Protein AF-A0A2G8XRJ9-F1 (afdb_monomer_lite)

pLDDT: mean 82.47, std 13.7, range [36.97, 98.19]

InterPro domains:
  IPR009011 Mannose-6-phosphate receptor binding domain superfamily [G3DSA:2.70.130.10] (11-121)
  IPR009011 Mannose-6-phosphate receptor binding domain superfamily [G3DSA:2.70.130.10] (143-289)
  IPR012913 Protein OS9-like domain [PF07915] (16-82)
  IPR012913 Protein OS9-like domain [PF07915] (144-257)
  IPR045149 Protein OS-9-like [PTHR15414] (133-275)

Structure (mmCIF, N/CA/C/O backbone):
data_AF-A0A2G8XRJ9-F1
#
_entry.id   AF-A0A2G8XRJ9-F1
#
loop_
_atom_site.group_PDB
_atom_site.id
_atom_site.type_symbol
_atom_site.label_atom_id
_atom_site.label_alt_id
_atom_site.label_comp_id
_atom_site.label_asym_id
_atom_site.label_entity_id
_atom_site.label_seq_id
_atom_site.pdbx_PDB_ins_code
_atom_site.Cartn_x
_atom_site.Cartn_y
_atom_site.Cartn_z
_atom_site.occupancy
_atom_site.B_iso_or_equiv
_atom_site.auth_seq_id
_atom_site.auth_comp_id
_atom_site.auth_asym_id
_atom_site.auth_atom_id
_atom_site.pdbx_PDB_model_num
ATOM 1 N N . MET A 1 1 ? 1.286 -22.756 3.573 1.00 55.81 1 MET A N 1
ATOM 2 C CA . MET A 1 1 ? 0.338 -22.150 2.604 1.00 55.81 1 MET A CA 1
ATOM 3 C C . MET A 1 1 ? -0.700 -21.234 3.261 1.00 55.81 1 MET A C 1
ATOM 5 O O . MET A 1 1 ? -0.543 -20.034 3.104 1.00 55.81 1 MET A O 1
ATOM 9 N N . ARG A 1 2 ? -1.717 -21.717 4.008 1.00 64.12 2 ARG A N 1
ATOM 10 C CA . ARG A 1 2 ? -2.743 -20.828 4.628 1.00 64.12 2 ARG A CA 1
ATOM 11 C C . ARG A 1 2 ? -2.139 -19.686 5.459 1.00 64.12 2 ARG A C 1
ATOM 13 O O . ARG A 1 2 ? -2.608 -18.560 5.381 1.00 64.12 2 ARG A O 1
ATOM 20 N N . ASP A 1 3 ? -1.076 -19.971 6.199 1.00 72.00 3 ASP A N 1
ATOM 21 C CA . ASP A 1 3 ? -0.412 -19.013 7.091 1.00 72.00 3 ASP A CA 1
ATOM 22 C C . ASP A 1 3 ? 0.335 -17.931 6.303 1.00 72.00 3 ASP A C 1
ATOM 24 O O . ASP A 1 3 ? 0.151 -16.749 6.563 1.00 72.00 3 ASP A O 1
ATOM 28 N N . TYR A 1 4 ? 1.059 -18.328 5.251 1.00 73.88 4 TYR A N 1
ATOM 29 C CA . TYR A 1 4 ? 1.649 -17.405 4.275 1.00 73.88 4 TYR A CA 1
ATOM 30 C C . TYR A 1 4 ? 0.583 -16.484 3.661 1.00 73.88 4 TYR A C 1
ATOM 32 O O . TYR A 1 4 ? 0.778 -15.276 3.609 1.00 73.88 4 TYR A O 1
ATOM 40 N N . LEU A 1 5 ? -0.576 -17.030 3.262 1.00 74.25 5 LEU A N 1
ATOM 41 C CA . LEU A 1 5 ? -1.679 -16.238 2.705 1.00 74.25 5 LEU A CA 1
ATOM 42 C C . LEU A 1 5 ? -2.285 -15.261 3.726 1.00 74.25 5 LEU A C 1
ATOM 44 O O . LEU A 1 5 ? -2.616 -14.143 3.339 1.00 74.25 5 LEU A O 1
ATOM 48 N N . ARG A 1 6 ? -2.394 -15.640 5.010 1.00 80.56 6 ARG A N 1
ATOM 49 C CA . ARG A 1 6 ? -2.799 -14.729 6.099 1.00 80.56 6 ARG A CA 1
ATOM 50 C C . ARG A 1 6 ? -1.823 -13.556 6.215 1.00 80.56 6 ARG A C 1
ATOM 52 O O . ARG A 1 6 ? -2.238 -12.405 6.099 1.00 80.56 6 ARG A O 1
ATOM 59 N N . THR A 1 7 ? -0.529 -13.836 6.368 1.00 79.75 7 THR A N 1
ATOM 60 C CA . THR A 1 7 ? 0.486 -12.790 6.571 1.00 79.75 7 THR A CA 1
ATOM 61 C C . THR A 1 7 ? 0.663 -11.909 5.331 1.00 79.75 7 THR A C 1
ATOM 63 O O . THR A 1 7 ? 0.673 -10.686 5.453 1.00 79.75 7 THR A O 1
ATOM 66 N N . ALA A 1 8 ? 0.714 -12.491 4.128 1.00 79.69 8 ALA A N 1
ATOM 67 C CA . ALA A 1 8 ? 0.816 -11.750 2.868 1.00 79.69 8 ALA A CA 1
ATOM 68 C C . ALA A 1 8 ? -0.382 -10.808 2.641 1.00 79.69 8 ALA A C 1
ATOM 70 O O . ALA A 1 8 ? -0.187 -9.656 2.252 1.00 79.69 8 ALA A O 1
ATOM 71 N N . ARG A 1 9 ? -1.613 -11.248 2.955 1.00 84.00 9 ARG A N 1
ATOM 72 C CA . ARG A 1 9 ? -2.825 -10.408 2.874 1.00 84.00 9 ARG A CA 1
ATOM 73 C C . ARG A 1 9 ? -2.855 -9.261 3.884 1.00 84.00 9 ARG A C 1
ATOM 75 O O . ARG A 1 9 ? -3.571 -8.299 3.657 1.00 84.00 9 ARG A O 1
ATOM 82 N N . LEU A 1 10 ? -2.064 -9.308 4.953 1.00 85.69 10 LEU A N 1
ATOM 83 C CA . LEU A 1 10 ? -1.892 -8.173 5.867 1.00 85.69 10 LEU A CA 1
ATOM 84 C C . LEU A 1 10 ? -0.679 -7.304 5.534 1.00 85.69 10 LEU A C 1
ATOM 86 O O . LEU A 1 10 ? -0.624 -6.157 5.972 1.00 85.69 10 LEU A O 1
ATOM 90 N N . ARG A 1 11 ? 0.313 -7.818 4.799 1.00 83.69 11 ARG A N 1
ATOM 91 C CA . ARG A 1 11 ? 1.681 -7.276 4.835 1.00 83.69 11 ARG A CA 1
ATOM 92 C C . ARG A 1 11 ? 1.805 -5.814 4.390 1.00 83.69 11 ARG A C 1
ATOM 94 O O . ARG A 1 11 ? 2.637 -5.094 4.932 1.00 83.69 11 ARG A O 1
ATOM 101 N N . TRP A 1 12 ? 0.959 -5.348 3.473 1.00 78.94 12 TRP A N 1
ATOM 102 C CA . TRP A 1 12 ? 0.933 -3.937 3.071 1.00 78.94 12 TRP A CA 1
ATOM 103 C C . TRP A 1 12 ? 0.401 -2.986 4.150 1.00 78.94 12 TRP A C 1
ATOM 105 O O . TRP A 1 12 ? 0.796 -1.819 4.146 1.00 78.94 12 TRP A O 1
ATOM 115 N N . ILE A 1 13 ? -0.499 -3.449 5.026 1.00 85.62 13 ILE A N 1
ATOM 116 C CA . ILE A 1 13 ? -1.263 -2.614 5.971 1.00 85.62 13 ILE A CA 1
ATOM 117 C C . ILE A 1 13 ? -0.934 -2.863 7.442 1.00 85.62 13 ILE A C 1
ATOM 119 O O . ILE A 1 13 ? -1.232 -2.004 8.268 1.00 85.62 13 ILE A O 1
ATOM 123 N N . VAL A 1 14 ? -0.312 -3.997 7.776 1.00 86.88 14 VAL A N 1
ATOM 124 C CA . VAL A 1 14 ? 0.224 -4.260 9.116 1.00 86.88 14 VAL A CA 1
ATOM 125 C C . VAL A 1 14 ? 1.159 -3.125 9.531 1.00 86.88 14 VAL A C 1
ATOM 127 O O . VAL A 1 14 ? 1.773 -2.468 8.691 1.00 86.88 14 VAL A O 1
ATOM 130 N N . ASP A 1 15 ? 1.208 -2.850 10.829 1.00 85.31 15 ASP A N 1
ATOM 131 C CA . ASP A 1 15 ? 1.899 -1.713 11.436 1.00 85.31 15 ASP A CA 1
ATOM 132 C C . ASP A 1 15 ? 1.328 -0.318 11.121 1.00 85.31 15 ASP A C 1
ATOM 134 O O . ASP A 1 15 ? 1.623 0.596 11.899 1.00 85.31 15 ASP A O 1
ATOM 138 N N . ARG A 1 16 ? 0.509 -0.140 10.068 1.00 89.19 16 ARG A N 1
ATOM 139 C CA . ARG A 1 16 ? -0.158 1.134 9.743 1.00 89.19 16 ARG A CA 1
ATOM 140 C C . ARG A 1 16 ? -1.367 1.384 10.642 1.00 89.19 16 ARG A C 1
ATOM 142 O O . ARG A 1 16 ? -2.027 0.447 11.092 1.00 89.19 16 ARG A O 1
ATOM 149 N N . CYS A 1 17 ? -1.669 2.663 10.853 1.00 91.38 17 CYS A N 1
ATOM 150 C CA . CYS A 1 17 ? -2.817 3.124 11.625 1.00 91.38 17 CYS A CA 1
ATOM 151 C C . CYS A 1 17 ? -3.789 3.909 10.738 1.00 91.38 17 CYS A C 1
ATOM 153 O O . CYS A 1 17 ? -3.364 4.799 10.002 1.00 91.38 17 CYS A O 1
ATOM 155 N N . PHE A 1 18 ? -5.082 3.605 10.842 1.00 91.06 18 PHE A N 1
ATOM 156 C CA . PHE A 1 18 ? -6.161 4.289 10.128 1.00 91.06 18 PHE A CA 1
ATOM 157 C C . PHE A 1 18 ? -7.065 4.986 11.144 1.00 91.06 18 PHE A C 1
ATOM 159 O O . PHE A 1 18 ? -7.576 4.336 12.058 1.00 91.06 18 PHE A O 1
ATOM 166 N N . GLN A 1 19 ? -7.238 6.301 10.992 1.00 90.38 19 GLN A N 1
ATOM 167 C CA . GLN A 1 19 ? -8.100 7.129 11.838 1.00 90.38 19 GLN A CA 1
ATOM 168 C C . GLN A 1 19 ? -9.403 7.470 11.115 1.00 90.38 19 GLN A C 1
ATOM 170 O O . GLN A 1 19 ? -9.390 7.753 9.918 1.00 90.38 19 GLN A O 1
ATOM 175 N N . PHE A 1 20 ? -10.515 7.460 11.844 1.00 89.38 20 PHE A N 1
ATOM 176 C CA . PHE A 1 20 ? -11.848 7.747 11.314 1.00 89.38 20 PHE A CA 1
ATOM 177 C C . PHE A 1 20 ? -12.789 8.222 12.429 1.00 89.38 20 PHE A C 1
ATOM 179 O O . PHE A 1 20 ? -12.487 8.099 13.619 1.00 89.38 20 PHE A O 1
ATOM 186 N N . LYS A 1 21 ? -13.943 8.761 12.037 1.00 90.38 21 LYS A N 1
ATOM 187 C CA . LYS A 1 21 ? -15.033 9.152 12.935 1.00 90.38 21 LYS A CA 1
ATOM 188 C C . LYS A 1 21 ? -16.311 8.427 12.547 1.00 90.38 21 LYS A C 1
ATOM 190 O O . LYS A 1 21 ? -16.537 8.167 11.368 1.00 90.38 21 LYS A O 1
ATOM 195 N N . ASP A 1 22 ? -17.147 8.158 13.539 1.00 86.12 22 ASP A N 1
ATOM 196 C CA . ASP A 1 22 ? -18.514 7.685 13.325 1.00 86.12 22 ASP A CA 1
ATOM 197 C C . ASP A 1 22 ? -19.434 8.889 13.050 1.00 86.12 22 ASP A C 1
ATOM 199 O O . ASP A 1 22 ? -20.059 9.447 13.951 1.00 86.12 22 ASP A O 1
ATOM 203 N N . GLY A 1 23 ? -19.392 9.377 11.806 1.00 83.00 23 GLY A N 1
ATOM 204 C CA . GLY A 1 23 ? -20.044 10.616 11.371 1.00 83.00 23 GLY A CA 1
ATOM 205 C C . GLY A 1 23 ? -19.247 11.898 11.668 1.00 83.00 23 GLY A C 1
ATOM 206 O O . GLY A 1 23 ? -18.483 11.990 12.632 1.00 83.00 23 GLY A O 1
ATOM 207 N N . ASP A 1 24 ? -19.442 12.924 10.833 1.00 80.31 24 ASP A N 1
ATOM 208 C CA . ASP A 1 24 ? -18.660 14.176 10.867 1.00 80.31 24 ASP A CA 1
ATOM 209 C C . ASP A 1 24 ? -18.778 14.941 12.197 1.00 80.31 24 ASP A C 1
ATOM 211 O O . ASP A 1 24 ? -17.823 15.578 12.646 1.00 80.31 24 ASP A O 1
ATOM 215 N N . ALA A 1 25 ? -19.943 14.845 12.845 1.00 83.62 25 ALA A N 1
ATOM 216 C CA . ALA A 1 25 ? -20.256 15.498 14.116 1.00 83.62 25 ALA A CA 1
ATOM 217 C C . ALA A 1 25 ? -19.750 14.736 15.360 1.00 83.62 25 ALA A C 1
ATOM 219 O O . ALA A 1 25 ? -20.045 15.145 16.482 1.00 83.62 25 ALA A O 1
ATOM 220 N N . SER A 1 26 ? -19.022 13.624 15.199 1.00 89.06 26 SER A N 1
ATOM 221 C CA . SER A 1 26 ? -18.539 12.854 16.347 1.00 89.06 26 SER A CA 1
ATOM 222 C C . SER A 1 26 ? -17.365 13.532 17.052 1.00 89.06 26 SER A C 1
ATOM 224 O O . SER A 1 26 ? -16.317 13.809 16.460 1.00 89.06 26 SER A O 1
ATOM 226 N N . GLU A 1 27 ? -17.503 13.721 18.362 1.00 91.56 27 GLU A N 1
ATOM 227 C CA . GLU A 1 27 ? -16.414 14.143 19.248 1.00 91.56 27 GLU A CA 1
ATOM 228 C C . GLU A 1 27 ? -15.392 13.023 19.518 1.00 91.56 27 GLU A C 1
ATOM 230 O O . GLU A 1 27 ? -14.344 13.282 20.110 1.00 91.56 27 GLU A O 1
ATOM 235 N N . TRP A 1 28 ? -15.643 11.789 19.063 1.00 93.38 28 TRP A N 1
ATOM 236 C CA . TRP A 1 28 ? -14.732 10.653 19.211 1.00 93.38 28 TRP A CA 1
ATOM 237 C C . TRP A 1 28 ? -14.104 10.254 17.874 1.00 93.38 28 TRP A C 1
ATOM 239 O O . TRP A 1 28 ? -14.795 9.929 16.909 1.00 93.38 28 TRP A O 1
ATOM 249 N N . THR A 1 29 ? -12.773 10.219 17.843 1.00 95.25 29 THR A N 1
ATOM 250 C CA . THR A 1 29 ? -11.996 9.615 16.756 1.00 95.25 29 THR A CA 1
ATOM 251 C C . THR A 1 29 ? -11.600 8.200 17.162 1.00 95.25 29 THR A C 1
ATOM 253 O O . THR A 1 29 ? -11.099 7.978 18.267 1.00 95.25 29 THR A O 1
ATOM 256 N N . TYR A 1 30 ? -11.792 7.246 16.260 1.00 95.44 30 TYR A N 1
ATOM 257 C CA . TYR A 1 30 ? -11.304 5.879 16.387 1.00 95.44 30 TYR A CA 1
ATOM 258 C C . TYR A 1 30 ? -10.015 5.703 15.579 1.00 95.44 30 TYR A C 1
ATOM 260 O O . TYR A 1 30 ? -9.813 6.346 14.549 1.00 95.44 30 TYR A O 1
ATOM 268 N N . GLU A 1 31 ? -9.138 4.816 16.041 1.00 95.44 31 GLU A N 1
ATOM 269 C CA . GLU A 1 31 ? -7.882 4.463 15.385 1.00 95.44 31 GLU A CA 1
ATOM 270 C C . GLU A 1 31 ? -7.643 2.954 15.481 1.00 95.44 31 GLU A C 1
ATOM 272 O O . GLU A 1 31 ? -7.507 2.412 16.583 1.00 95.44 31 GLU A O 1
ATOM 277 N N . ILE A 1 32 ? -7.541 2.292 14.325 1.00 95.81 32 ILE A N 1
ATOM 278 C CA . ILE A 1 32 ? -7.062 0.910 14.202 1.00 95.81 32 ILE A CA 1
ATOM 279 C C . ILE A 1 32 ? -5.618 0.923 13.708 1.00 95.81 32 ILE A C 1
ATOM 281 O O . ILE A 1 32 ? -5.354 1.308 12.572 1.00 95.81 32 ILE A O 1
ATOM 285 N N . CYS A 1 33 ? -4.690 0.460 14.544 1.00 95.06 33 CYS A N 1
ATOM 286 C CA . CYS A 1 33 ? -3.331 0.117 14.135 1.00 95.06 33 CYS A CA 1
ATOM 287 C C . CYS A 1 33 ? -3.252 -1.396 13.892 1.00 95.06 33 CYS A C 1
ATOM 289 O O . CYS A 1 33 ? -3.269 -2.179 14.848 1.00 95.06 33 CYS A O 1
ATOM 291 N N . VAL A 1 34 ? -3.186 -1.807 12.622 1.00 93.88 34 VAL A N 1
ATOM 292 C CA . VAL A 1 34 ? -3.334 -3.211 12.197 1.00 93.88 34 VAL A CA 1
ATOM 293 C C . VAL A 1 34 ? -2.179 -4.065 12.723 1.00 93.88 34 VAL A C 1
ATOM 295 O O . VAL A 1 34 ? -1.007 -3.720 12.562 1.00 93.88 34 VAL A O 1
ATOM 298 N N . GLY A 1 35 ? -2.510 -5.175 13.385 1.00 93.62 35 GLY A N 1
ATOM 299 C CA . GLY A 1 35 ? -1.553 -6.026 14.098 1.00 93.62 35 GLY A CA 1
ATOM 300 C C . GLY A 1 35 ? -1.017 -5.427 15.407 1.00 93.62 35 GLY A C 1
ATOM 301 O O . GLY A 1 35 ? -0.065 -5.963 15.967 1.00 93.62 35 GLY A O 1
ATOM 302 N N . LYS A 1 36 ? -1.593 -4.321 15.909 1.00 95.56 36 LYS A N 1
ATOM 303 C CA . LYS A 1 36 ? -1.174 -3.661 17.163 1.00 95.56 36 LYS A CA 1
ATOM 304 C C . LYS A 1 36 ? -2.322 -3.477 18.146 1.00 95.56 36 LYS A C 1
ATOM 306 O O . LYS A 1 36 ? -2.407 -4.220 19.121 1.00 95.56 36 LYS A O 1
ATOM 311 N N . LYS A 1 37 ? -3.182 -2.477 17.931 1.00 97.19 37 LYS A N 1
ATOM 312 C CA . LYS A 1 37 ? -4.310 -2.169 18.824 1.00 97.19 37 LYS A CA 1
ATOM 313 C C . LYS A 1 37 ? -5.380 -1.293 18.184 1.00 97.19 37 LYS A C 1
ATOM 315 O O . LYS A 1 37 ? -5.093 -0.534 17.259 1.00 97.19 37 LYS A O 1
ATOM 320 N N . VAL A 1 38 ? -6.581 -1.365 18.752 1.00 97.69 38 VAL A N 1
ATOM 321 C CA . VAL A 1 38 ? -7.701 -0.453 18.492 1.00 97.69 38 VAL A CA 1
ATOM 322 C C . VAL A 1 38 ? -7.815 0.527 19.658 1.00 97.69 38 VAL A C 1
ATOM 324 O O . VAL A 1 38 ? -7.737 0.134 20.825 1.00 97.69 38 VAL A O 1
ATOM 327 N N . THR A 1 39 ? -8.004 1.811 19.367 1.00 97.00 39 THR A N 1
ATOM 328 C CA . THR A 1 39 ? -8.213 2.856 20.381 1.00 97.00 39 THR A CA 1
ATOM 329 C C . THR A 1 39 ? -9.237 3.887 19.924 1.00 97.00 39 THR A C 1
ATOM 331 O O . THR A 1 39 ? -9.412 4.101 18.731 1.00 97.00 39 THR A O 1
ATOM 334 N N . GLN A 1 40 ? -9.861 4.563 20.880 1.00 96.00 40 GLN A N 1
ATOM 335 C CA . GLN A 1 40 ? -10.813 5.656 20.688 1.00 96.00 40 GLN A CA 1
ATOM 336 C C . GLN A 1 40 ? -10.337 6.843 21.532 1.00 96.00 40 GLN A C 1
ATOM 338 O O . GLN A 1 40 ? -9.885 6.638 22.659 1.00 96.00 40 GLN A O 1
ATOM 343 N N . PHE A 1 41 ? -10.396 8.073 21.029 1.00 96.44 41 PHE A N 1
ATOM 344 C CA . PHE A 1 41 ? -9.977 9.266 21.773 1.00 96.44 41 PHE A CA 1
ATOM 345 C C . PHE A 1 41 ? -10.782 10.511 21.390 1.00 96.44 41 PHE A C 1
ATOM 347 O O . PHE A 1 41 ? -11.290 10.623 20.277 1.00 96.44 41 PHE A O 1
ATOM 354 N N . ALA A 1 42 ? -10.914 11.444 22.333 1.00 94.38 42 ALA A N 1
ATOM 355 C CA . ALA A 1 42 ? -11.730 12.643 22.150 1.00 94.38 42 ALA A CA 1
ATOM 356 C C . ALA A 1 42 ? -11.026 13.675 21.250 1.00 94.38 42 ALA A C 1
ATOM 358 O O . ALA A 1 42 ? -9.862 14.018 21.489 1.00 94.38 42 ALA A O 1
ATOM 359 N N . 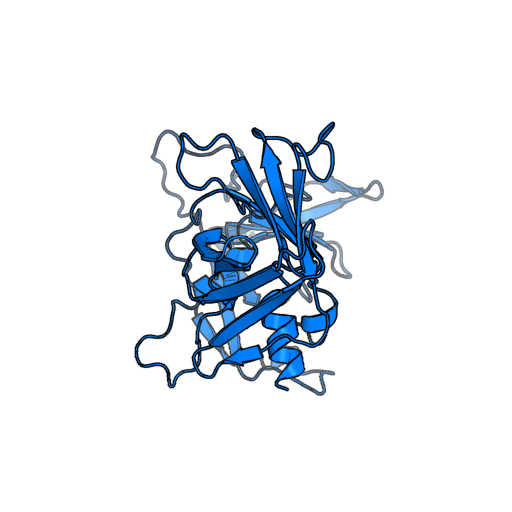GLY A 1 43 ? -11.728 14.228 20.265 1.00 91.00 43 GLY A N 1
ATOM 360 C CA . GLY A 1 43 ? -11.181 15.125 19.248 1.00 91.00 43 GLY A CA 1
ATOM 361 C C . GLY A 1 43 ? -10.195 14.433 18.297 1.00 91.00 43 GLY A C 1
ATOM 362 O O . GLY A 1 43 ? -10.125 13.210 18.217 1.00 91.00 43 GLY A O 1
ATOM 363 N N . ASN A 1 44 ? -9.411 15.224 17.563 1.00 87.25 44 ASN A N 1
ATOM 364 C CA . ASN A 1 44 ? -8.666 14.747 16.386 1.00 87.25 44 ASN A CA 1
ATOM 365 C C . ASN A 1 44 ? -7.202 14.333 16.671 1.00 87.25 44 ASN A C 1
ATOM 367 O O . ASN A 1 44 ? -6.429 14.148 15.735 1.00 87.25 44 ASN A O 1
ATOM 371 N N . GLN A 1 45 ? -6.772 14.240 17.936 1.00 87.56 45 GLN A N 1
ATOM 372 C CA . GLN A 1 45 ? -5.392 13.870 18.292 1.00 87.56 45 GLN A CA 1
ATOM 373 C C . GLN A 1 45 ? -5.314 13.015 19.559 1.00 87.56 45 GLN A C 1
ATOM 375 O O . GLN A 1 45 ? -6.003 13.271 20.542 1.00 87.56 45 GLN A O 1
ATOM 380 N N . LYS A 1 46 ? -4.391 12.048 19.550 1.00 87.50 46 LYS A N 1
ATOM 381 C CA . LYS A 1 46 ? -4.131 11.099 20.646 1.00 87.50 46 LYS A CA 1
ATOM 382 C C . LYS A 1 46 ? -3.194 11.640 21.739 1.00 87.50 46 LYS A C 1
ATOM 384 O O . LYS A 1 46 ? -3.160 11.110 22.848 1.00 87.50 46 LYS A O 1
ATOM 389 N N . ALA A 1 47 ? -2.424 12.686 21.433 1.00 89.62 47 ALA A N 1
ATOM 390 C CA . ALA A 1 47 ? -1.482 13.305 22.363 1.00 89.62 47 ALA A CA 1
ATOM 391 C C . ALA A 1 47 ? -2.205 13.980 23.546 1.00 89.62 47 ALA A C 1
ATOM 393 O O . ALA A 1 47 ? -3.278 14.560 23.387 1.00 89.62 47 ALA A O 1
ATOM 394 N N . GLY A 1 48 ? -1.618 13.891 24.745 1.00 89.12 48 GLY A N 1
ATOM 395 C CA . GLY A 1 48 ? -2.157 14.508 25.967 1.00 89.12 48 GLY A CA 1
ATOM 396 C C . GLY A 1 48 ? -3.457 13.893 26.511 1.00 89.12 48 GLY A C 1
ATOM 397 O O . GLY A 1 48 ? -4.041 14.448 27.439 1.00 89.12 48 GLY A O 1
ATOM 398 N N . LYS A 1 49 ? -3.937 12.771 25.958 1.00 92.31 49 LYS A N 1
ATOM 399 C CA . LYS A 1 49 ? -5.173 12.107 26.406 1.00 92.31 49 LYS A CA 1
ATOM 400 C C . LYS A 1 49 ? -4.921 11.156 27.576 1.00 92.31 49 LYS A C 1
ATOM 402 O O . LYS A 1 49 ? -3.848 10.572 27.703 1.00 92.31 49 LYS A O 1
ATOM 407 N N . THR A 1 50 ? -5.930 10.976 28.425 1.00 92.81 50 THR A N 1
ATOM 408 C CA . THR A 1 50 ? -5.861 10.119 29.617 1.00 92.81 50 THR A CA 1
ATOM 409 C C . THR A 1 50 ? -6.631 8.822 29.389 1.00 92.81 50 THR A C 1
ATOM 411 O O . THR A 1 50 ? -7.832 8.855 29.105 1.00 92.81 50 THR A O 1
ATOM 414 N N . ILE A 1 51 ? -5.940 7.691 29.562 1.00 91.94 51 ILE A N 1
ATOM 415 C CA . ILE A 1 51 ? -6.514 6.339 29.498 1.00 91.94 51 ILE A CA 1
ATOM 416 C C . ILE A 1 51 ? -7.685 6.230 30.489 1.00 91.94 51 ILE A C 1
ATOM 418 O O . ILE A 1 51 ? -7.567 6.634 31.645 1.00 91.94 51 ILE A O 1
ATOM 422 N N . GLY A 1 52 ? -8.822 5.708 30.029 1.00 89.94 52 GLY A N 1
ATOM 423 C CA . GLY A 1 52 ? -10.040 5.554 30.829 1.00 89.94 52 GLY A CA 1
ATOM 424 C C . GLY A 1 52 ? -10.845 6.844 31.044 1.00 89.94 52 GLY A C 1
ATOM 425 O O . GLY A 1 52 ? -11.783 6.827 31.836 1.00 89.94 52 GLY A O 1
ATOM 426 N N . LYS A 1 53 ? -10.493 7.959 30.382 1.00 91.81 53 LYS A N 1
ATOM 427 C CA . LYS A 1 53 ? -11.246 9.231 30.452 1.00 91.81 53 LYS A CA 1
ATOM 428 C C . LYS A 1 53 ? -11.448 9.891 29.090 1.00 91.81 53 LYS A C 1
ATOM 430 O O . LYS A 1 53 ? -12.573 10.155 28.692 1.00 91.81 53 LYS A O 1
ATOM 435 N N . THR A 1 54 ? -10.352 10.190 28.393 1.00 95.12 54 THR A N 1
ATOM 436 C CA . THR A 1 54 ? -10.349 10.866 27.077 1.00 95.12 54 THR A CA 1
ATOM 437 C C . THR A 1 54 ? -9.641 10.050 25.995 1.00 95.12 54 THR A C 1
ATOM 439 O O . THR A 1 54 ? -9.555 10.486 24.846 1.00 95.12 54 THR A O 1
ATOM 442 N N . LEU A 1 55 ? -9.166 8.858 26.364 1.00 96.62 55 LEU A N 1
ATOM 443 C CA . LEU A 1 55 ? -8.720 7.783 25.490 1.00 96.62 55 LEU A CA 1
ATOM 444 C C . LEU A 1 55 ? -9.180 6.447 26.084 1.00 96.62 55 LEU A C 1
ATOM 446 O O . LEU A 1 55 ? -8.975 6.193 27.272 1.00 96.62 55 LEU A O 1
ATOM 450 N N . PHE A 1 56 ? -9.755 5.585 25.255 1.00 96.12 56 PHE A N 1
ATOM 451 C CA . PHE A 1 56 ? -10.093 4.202 25.577 1.00 96.12 56 PHE A CA 1
ATOM 452 C C . PHE A 1 56 ? -9.321 3.264 24.652 1.00 96.12 56 PHE A C 1
ATOM 454 O O . PHE A 1 56 ? -9.128 3.552 23.468 1.00 96.12 56 PHE A O 1
ATOM 461 N N . GLU A 1 57 ? -8.863 2.138 25.188 1.00 97.31 57 GLU A N 1
ATOM 462 C CA . GLU A 1 57 ? -8.260 1.078 24.382 1.00 97.31 57 GLU A CA 1
ATOM 463 C C . GLU A 1 57 ? -9.323 0.012 24.157 1.00 97.31 57 GLU A C 1
ATOM 465 O O . GLU A 1 57 ? -9.843 -0.558 25.111 1.00 97.31 57 GLU A O 1
ATOM 470 N N . TRP A 1 58 ? -9.665 -0.232 22.897 1.00 97.25 58 TRP A N 1
ATOM 471 C CA . TRP A 1 58 ? -10.686 -1.200 22.493 1.00 97.25 58 TRP A CA 1
ATOM 472 C C . TRP A 1 58 ? -10.111 -2.603 22.242 1.00 97.25 58 TRP A C 1
ATOM 474 O O . TRP A 1 58 ? -10.848 -3.549 21.979 1.00 97.25 58 TRP A O 1
ATOM 484 N N . GLY A 1 59 ? -8.791 -2.745 22.382 1.00 97.56 59 GLY A N 1
ATOM 485 C CA . GLY A 1 59 ? -8.102 -4.020 22.531 1.00 97.56 59 GLY A CA 1
ATOM 486 C C . GLY A 1 59 ? -6.700 -4.008 21.929 1.00 97.56 59 GLY A C 1
ATOM 487 O O . GLY A 1 59 ? -6.435 -3.312 20.950 1.00 97.56 59 GLY A O 1
ATOM 488 N N . THR A 1 60 ? -5.807 -4.820 22.491 1.00 97.94 60 THR A N 1
ATOM 489 C CA . THR A 1 60 ? -4.513 -5.175 21.887 1.00 97.94 60 THR A CA 1
ATOM 490 C C . THR A 1 60 ? -4.669 -6.438 21.040 1.00 97.94 60 THR A C 1
ATOM 492 O O . THR A 1 60 ? -5.460 -7.321 21.377 1.00 97.94 60 THR A O 1
ATOM 495 N N . TYR A 1 61 ? -3.937 -6.506 19.930 1.00 97.44 61 TYR A N 1
ATOM 496 C CA . TYR A 1 61 ? -3.971 -7.594 18.955 1.00 97.44 61 TYR A CA 1
ATOM 497 C C . TYR A 1 61 ? -3.626 -8.959 19.576 1.00 97.44 61 TYR A C 1
ATOM 499 O O . TYR A 1 61 ? -2.589 -9.115 20.226 1.00 97.44 61 TYR A O 1
ATOM 507 N N . LYS A 1 62 ? -4.477 -9.968 19.349 1.00 95.81 62 LYS A N 1
ATOM 508 C CA . LYS A 1 62 ? -4.264 -11.352 19.795 1.00 95.81 62 LYS A CA 1
ATOM 509 C C . LYS A 1 62 ? -3.560 -12.165 18.703 1.00 95.81 62 LYS A C 1
ATOM 511 O O . LYS A 1 62 ? -4.206 -12.819 17.886 1.00 95.81 62 LYS A O 1
ATOM 516 N N . ILE A 1 63 ? -2.226 -12.130 18.719 1.00 89.94 63 ILE A N 1
ATOM 517 C CA . ILE A 1 63 ? -1.350 -12.875 17.796 1.00 89.94 63 ILE A CA 1
ATOM 518 C C . ILE A 1 63 ? -1.807 -14.338 17.660 1.00 89.94 63 ILE A C 1
ATOM 520 O O . ILE A 1 63 ? -2.004 -15.030 18.655 1.00 89.94 63 ILE A O 1
ATOM 524 N N . GLY A 1 64 ? -1.945 -14.811 16.418 1.00 86.56 64 GLY A N 1
ATOM 525 C CA . GLY A 1 64 ? -2.263 -16.209 16.101 1.00 86.56 64 GLY A CA 1
ATOM 526 C C . GLY A 1 64 ? -3.756 -16.548 16.030 1.00 86.56 64 GLY A C 1
ATOM 527 O O . GLY A 1 64 ? -4.092 -17.632 15.556 1.00 86.56 64 GLY A O 1
ATOM 528 N N . HIS A 1 65 ? -4.652 -15.632 16.418 1.00 90.38 65 HIS A N 1
ATOM 529 C CA . HIS A 1 65 ? -6.105 -15.837 16.333 1.00 90.38 65 HIS A CA 1
ATOM 530 C C . HIS A 1 65 ? -6.719 -15.507 14.956 1.00 90.38 65 HIS A C 1
ATOM 532 O O . HIS A 1 65 ? -7.923 -15.684 14.777 1.00 90.38 65 HIS A O 1
ATOM 538 N N . ASP A 1 66 ? -5.912 -15.062 13.988 1.00 92.00 66 ASP A N 1
ATOM 539 C CA . ASP A 1 66 ? -6.364 -14.590 12.672 1.00 92.00 66 ASP A CA 1
ATOM 540 C C . ASP A 1 66 ? -7.034 -15.683 11.832 1.00 92.00 66 ASP A C 1
ATOM 542 O O . ASP A 1 66 ? -6.420 -16.716 11.542 1.00 92.00 66 ASP A O 1
ATOM 546 N N . GLN A 1 67 ? -8.260 -15.441 11.363 1.00 92.00 67 GLN A N 1
ATOM 547 C CA . GLN A 1 67 ? -9.032 -16.416 10.584 1.00 92.00 67 GLN A CA 1
ATOM 548 C C . GLN A 1 67 ? -9.182 -15.960 9.133 1.00 92.00 67 GLN A C 1
ATOM 550 O O . GLN A 1 67 ? -9.693 -14.875 8.873 1.00 92.00 67 GLN A O 1
ATOM 555 N N . LEU A 1 68 ? -8.742 -16.792 8.182 1.00 88.88 68 LEU A N 1
ATOM 556 C CA . LEU A 1 68 ? -8.944 -16.572 6.746 1.00 88.88 68 LEU A CA 1
ATOM 557 C C . LEU A 1 68 ? -10.156 -17.381 6.278 1.00 88.88 68 LEU A C 1
ATOM 559 O O . LEU A 1 68 ? -10.135 -18.614 6.306 1.00 88.88 68 LEU A O 1
ATOM 563 N N . TRP A 1 69 ? -11.192 -16.672 5.849 1.00 86.81 69 TRP A N 1
ATOM 564 C CA . TRP A 1 69 ? -12.488 -17.213 5.461 1.00 86.81 69 TRP A CA 1
ATOM 565 C C . TRP A 1 69 ? -12.507 -17.623 3.979 1.00 86.81 69 TRP A C 1
ATOM 567 O O . TRP A 1 69 ? -11.680 -17.190 3.174 1.00 86.81 69 TRP A O 1
ATOM 577 N N . ALA A 1 70 ? -13.449 -18.490 3.593 1.00 81.00 70 ALA A N 1
ATOM 578 C CA . ALA A 1 70 ? -13.482 -19.098 2.254 1.00 81.00 70 ALA A CA 1
ATOM 579 C C . ALA A 1 70 ? -13.750 -18.098 1.104 1.00 81.00 70 ALA A C 1
ATOM 581 O O . ALA A 1 70 ? -13.378 -18.363 -0.042 1.00 81.00 70 ALA A O 1
ATOM 582 N N . ASN A 1 71 ? -14.362 -16.954 1.423 1.00 78.81 71 ASN A N 1
ATOM 583 C CA . ASN A 1 71 ? -14.608 -15.815 0.533 1.00 78.81 71 ASN A CA 1
ATOM 584 C C . ASN A 1 71 ? -13.397 -14.863 0.400 1.00 78.81 71 ASN A C 1
ATOM 586 O O . ASN A 1 71 ? -13.461 -13.907 -0.364 1.00 78.81 71 ASN A O 1
ATOM 590 N N . GLY A 1 72 ? -12.312 -15.092 1.149 1.00 80.94 72 GLY A N 1
ATOM 591 C CA . GLY A 1 72 ? -11.129 -14.229 1.175 1.00 80.94 72 GLY A CA 1
ATOM 592 C C . GLY A 1 72 ? -11.113 -13.172 2.286 1.00 80.94 72 GLY A C 1
ATOM 593 O O . GLY A 1 72 ? -10.035 -12.622 2.534 1.00 80.94 72 GLY A O 1
ATOM 594 N N . THR A 1 73 ? -12.230 -12.939 2.993 1.00 89.31 73 THR A N 1
ATOM 595 C CA . THR A 1 73 ? -12.248 -12.110 4.212 1.00 89.31 73 THR A CA 1
ATOM 596 C C . THR A 1 73 ? -11.222 -12.657 5.205 1.00 89.31 73 THR A C 1
ATOM 598 O O . THR A 1 73 ? -11.061 -13.872 5.352 1.00 89.31 73 THR A O 1
ATOM 601 N N . LEU A 1 74 ? -10.523 -11.771 5.903 1.00 93.94 74 LEU A N 1
ATOM 602 C CA . LEU A 1 74 ? -9.644 -12.109 7.019 1.00 93.94 74 LEU A CA 1
ATOM 603 C C . LEU A 1 74 ? -10.190 -11.427 8.279 1.00 93.94 74 LEU A C 1
ATOM 605 O O . LEU A 1 74 ? -10.568 -10.264 8.209 1.00 93.94 74 LEU A O 1
ATOM 609 N N . THR A 1 75 ? -10.236 -12.106 9.425 1.00 95.81 75 THR A N 1
ATOM 610 C CA . THR A 1 75 ? -10.578 -11.463 10.708 1.00 95.81 75 THR A CA 1
ATOM 611 C C . THR A 1 75 ? -9.412 -11.472 11.682 1.00 95.81 75 THR A C 1
ATOM 613 O O . THR A 1 75 ? -8.656 -12.442 11.747 1.00 95.81 75 THR A O 1
ATOM 616 N N . GLN A 1 76 ? -9.289 -10.395 12.461 1.00 96.88 76 GLN A N 1
ATOM 617 C CA . GLN A 1 76 ? -8.356 -10.266 13.582 1.00 96.88 76 GLN A CA 1
ATOM 618 C C . GLN A 1 76 ? -9.109 -9.934 14.871 1.00 96.88 76 GLN A C 1
ATOM 620 O O . GLN A 1 76 ? -10.039 -9.125 14.865 1.00 96.88 76 GLN A O 1
ATOM 625 N N . ILE A 1 77 ? -8.664 -10.508 15.991 1.00 97.56 77 ILE A N 1
ATOM 626 C CA . ILE A 1 77 ? -9.251 -10.258 17.312 1.00 97.56 77 ILE A CA 1
ATOM 627 C C . ILE A 1 77 ? -8.329 -9.366 18.141 1.00 97.56 77 ILE A C 1
ATOM 629 O O . ILE A 1 77 ? -7.133 -9.629 18.286 1.00 97.56 77 ILE A O 1
ATOM 633 N N . TYR A 1 78 ? -8.915 -8.343 18.748 1.00 98.12 78 TYR A N 1
ATOM 634 C CA . TYR A 1 78 ? -8.280 -7.418 19.675 1.00 98.12 78 TYR A CA 1
ATOM 635 C C . TYR A 1 78 ? -9.008 -7.504 21.018 1.00 98.12 78 TYR A C 1
ATOM 637 O O . TYR A 1 78 ? -10.233 -7.575 21.055 1.00 98.12 78 TYR A O 1
ATOM 645 N N . GLY A 1 79 ? -8.294 -7.512 22.142 1.00 97.56 79 GLY A N 1
ATOM 646 C CA . GLY A 1 79 ? -8.944 -7.574 23.457 1.00 97.56 79 GLY A CA 1
ATOM 647 C C . GLY A 1 79 ? -8.067 -7.115 24.610 1.00 97.56 79 GLY A C 1
ATOM 648 O O . GLY A 1 79 ? -6.996 -6.549 24.396 1.00 97.56 79 GLY A O 1
ATOM 649 N N . ASN A 1 80 ? -8.541 -7.355 25.834 1.00 96.06 80 ASN A N 1
ATOM 650 C CA . ASN A 1 80 ? -7.958 -6.828 27.073 1.00 96.06 80 ASN A CA 1
ATOM 651 C C . ASN A 1 80 ? -7.893 -5.284 27.073 1.00 96.06 80 ASN A C 1
ATOM 653 O O . ASN A 1 80 ? -6.938 -4.691 27.568 1.00 96.06 80 ASN A O 1
ATOM 657 N N . GLY A 1 81 ? -8.898 -4.637 26.473 1.00 96.88 81 GLY A N 1
ATOM 658 C CA . GLY A 1 81 ? -9.045 -3.188 26.446 1.00 96.88 81 GLY A CA 1
ATOM 659 C C . GLY A 1 81 ? -9.521 -2.590 27.774 1.00 96.88 81 GLY A C 1
ATOM 660 O O . GLY A 1 81 ? -9.884 -3.291 28.724 1.00 96.88 81 GLY A O 1
ATOM 661 N N . THR A 1 82 ? -9.550 -1.259 27.840 1.00 96.31 82 THR A N 1
ATOM 662 C CA . THR A 1 82 ? -10.037 -0.505 29.005 1.00 96.31 82 THR A CA 1
ATOM 663 C C . THR A 1 82 ? -11.486 -0.869 29.313 1.00 96.31 82 THR A C 1
ATOM 665 O O . THR A 1 82 ? -12.335 -0.760 28.433 1.00 96.31 82 THR A O 1
ATOM 668 N N . GLY A 1 83 ? -11.777 -1.278 30.551 1.00 93.75 83 GLY A N 1
ATOM 669 C CA . GLY A 1 83 ? -13.120 -1.718 30.953 1.00 93.75 83 GLY A CA 1
ATOM 670 C C . GLY A 1 83 ? -13.525 -3.101 30.429 1.00 93.75 83 GLY A C 1
ATOM 671 O O . GLY A 1 83 ? -14.695 -3.445 30.501 1.00 93.75 83 GLY A O 1
ATOM 672 N N . GLY A 1 84 ? -12.585 -3.893 29.899 1.00 95.12 84 GLY A N 1
ATOM 673 C CA . GLY A 1 84 ? -12.881 -5.190 29.278 1.00 95.12 84 GLY A CA 1
ATOM 674 C C . GLY A 1 84 ? -13.221 -5.108 27.787 1.00 95.12 84 GLY A C 1
ATOM 675 O O . GLY A 1 84 ? -13.558 -6.131 27.197 1.00 95.12 84 GLY A O 1
ATOM 676 N N . ARG A 1 85 ? -13.093 -3.923 27.169 1.00 97.19 85 ARG A N 1
ATOM 677 C CA . ARG A 1 85 ? -13.367 -3.702 25.741 1.00 97.19 85 ARG A CA 1
ATOM 678 C C . ARG A 1 85 ? -12.583 -4.660 24.831 1.00 97.19 85 ARG A C 1
ATOM 680 O O . ARG A 1 85 ? -11.395 -4.925 25.050 1.00 97.19 85 ARG A O 1
ATOM 687 N N . GLN A 1 86 ? -13.257 -5.152 23.796 1.00 97.88 86 GLN A N 1
ATOM 688 C CA . GLN A 1 86 ? -12.693 -5.985 22.733 1.00 97.88 86 GLN A CA 1
ATOM 689 C C . GLN A 1 86 ? -13.207 -5.556 21.351 1.00 97.88 86 GLN A C 1
ATOM 691 O O . GLN A 1 86 ? -14.268 -4.941 21.242 1.00 97.88 86 GLN A O 1
ATOM 696 N N . THR A 1 87 ? -12.448 -5.872 20.297 1.00 98.19 87 THR A N 1
ATOM 697 C CA . THR A 1 87 ? -12.813 -5.585 18.899 1.00 98.19 87 THR A CA 1
ATOM 698 C C . THR A 1 87 ? -12.570 -6.793 18.003 1.00 98.19 87 THR A C 1
ATOM 700 O O . THR A 1 87 ? -11.506 -7.413 18.057 1.00 98.19 87 THR A O 1
ATOM 703 N N . GLU A 1 88 ? -13.523 -7.081 17.126 1.00 98.06 88 GLU A N 1
ATOM 704 C CA . GLU A 1 88 ? -13.373 -7.984 15.985 1.00 98.06 88 GLU A CA 1
ATOM 705 C C . GLU A 1 88 ? -13.237 -7.137 14.707 1.00 98.06 88 GLU A C 1
ATOM 707 O O . GLU A 1 88 ? -14.117 -6.340 14.381 1.00 98.06 88 GLU A O 1
ATOM 712 N N . VAL A 1 89 ? -12.106 -7.253 14.005 1.00 97.75 89 VAL A N 1
ATOM 713 C CA . VAL A 1 89 ? -11.833 -6.474 12.785 1.00 97.75 89 VAL A CA 1
ATOM 714 C C . VAL A 1 89 ? -11.903 -7.387 11.571 1.00 97.75 89 VAL A C 1
ATOM 716 O O . VAL A 1 89 ? -11.124 -8.335 11.466 1.00 97.75 89 VAL A O 1
ATOM 719 N N . PHE A 1 90 ? -12.814 -7.075 10.656 1.00 97.19 90 PHE A N 1
ATOM 720 C CA . PHE A 1 90 ? -13.001 -7.722 9.363 1.00 97.19 90 PHE A CA 1
ATOM 721 C C . PHE A 1 90 ? -12.190 -6.982 8.298 1.00 97.19 90 PHE A C 1
ATOM 723 O O . PHE A 1 90 ? -12.271 -5.762 8.174 1.00 97.19 90 PHE A O 1
ATOM 730 N N . PHE A 1 91 ? -11.418 -7.721 7.511 1.00 95.69 91 PHE A N 1
ATOM 731 C CA . PHE A 1 91 ? -10.626 -7.214 6.398 1.00 95.69 91 PHE A CA 1
ATOM 732 C C . PHE A 1 91 ? -11.174 -7.796 5.099 1.00 95.69 91 PHE A C 1
ATOM 734 O O . PHE A 1 91 ? -11.141 -9.014 4.900 1.00 95.69 91 PHE A O 1
ATOM 741 N N . GLU A 1 92 ? -11.717 -6.935 4.241 1.00 93.69 92 GLU A N 1
ATOM 742 C CA . GLU A 1 92 ? -12.619 -7.337 3.157 1.00 93.69 92 GLU A CA 1
ATOM 743 C C . GLU A 1 92 ? -12.265 -6.709 1.807 1.00 93.69 92 GLU A C 1
ATOM 745 O O . GLU A 1 92 ? -11.525 -5.728 1.712 1.00 93.69 92 GLU A O 1
ATOM 750 N N . CYS A 1 93 ? -12.787 -7.311 0.739 1.00 90.00 93 CYS A N 1
ATOM 751 C CA . CYS A 1 93 ? -12.547 -6.876 -0.630 1.00 90.00 93 CYS A CA 1
ATOM 752 C C . CYS A 1 93 ? -13.134 -5.485 -0.908 1.00 90.00 93 CYS A C 1
ATOM 754 O O . CYS A 1 93 ? -14.338 -5.275 -0.775 1.00 90.00 93 CYS A O 1
ATOM 756 N N . LEU A 1 94 ? -12.294 -4.561 -1.377 1.00 88.06 94 LEU A N 1
ATOM 757 C CA . LEU A 1 94 ? -12.713 -3.261 -1.904 1.00 88.06 94 LEU A CA 1
ATOM 758 C C . LEU A 1 94 ? -11.697 -2.780 -2.951 1.00 88.06 94 LEU A C 1
ATOM 760 O O . LEU A 1 94 ? -10.518 -2.686 -2.628 1.00 88.06 94 LEU A O 1
ATOM 764 N N . ASP A 1 95 ? -12.111 -2.421 -4.172 1.00 81.25 95 ASP A N 1
ATOM 765 C CA . ASP A 1 95 ? -11.206 -1.824 -5.183 1.00 81.25 95 ASP A CA 1
ATOM 766 C C . ASP A 1 95 ? -10.927 -0.335 -4.893 1.00 81.25 95 ASP A C 1
ATOM 768 O O . ASP A 1 95 ? -11.298 0.574 -5.637 1.00 81.25 95 ASP A O 1
ATOM 772 N N . GLN A 1 96 ? -10.327 -0.082 -3.732 1.00 77.62 96 GLN A N 1
ATOM 773 C CA . GLN A 1 96 ? -9.827 1.210 -3.269 1.00 77.62 96 GLN A CA 1
ATOM 774 C C . GLN A 1 96 ? -8.561 0.978 -2.425 1.00 77.62 96 GLN A C 1
ATOM 776 O O . GLN A 1 96 ? -8.199 -0.160 -2.107 1.00 77.62 96 GLN A O 1
ATOM 781 N N . TYR A 1 97 ? -7.879 2.062 -2.045 1.00 79.12 97 TYR A N 1
ATOM 782 C CA . TYR A 1 97 ? -6.844 1.982 -1.014 1.00 79.12 97 TYR A CA 1
ATOM 783 C C . TYR A 1 97 ? -7.438 1.501 0.326 1.00 79.12 97 TYR A C 1
ATOM 785 O O . TYR A 1 97 ? -8.631 1.702 0.563 1.00 79.12 97 TYR A O 1
ATOM 793 N N . PRO A 1 98 ? -6.615 0.914 1.218 1.00 86.94 98 PRO A N 1
ATOM 794 C CA . PRO A 1 98 ? -7.049 0.483 2.542 1.00 86.94 98 PRO A CA 1
ATOM 795 C C . PRO A 1 98 ? -7.752 1.595 3.329 1.00 86.94 98 PRO A C 1
ATOM 797 O O . PRO A 1 98 ? -7.134 2.604 3.670 1.00 86.94 98 PRO A O 1
ATOM 800 N N . THR A 1 99 ? -9.033 1.395 3.633 1.00 88.88 99 THR A N 1
ATOM 801 C CA . THR A 1 99 ? -9.872 2.349 4.370 1.00 88.88 99 THR A CA 1
ATOM 802 C C . THR A 1 99 ? -10.786 1.620 5.344 1.00 88.88 99 THR A C 1
ATOM 804 O O . THR A 1 99 ? -11.201 0.490 5.090 1.00 88.88 99 THR A O 1
ATOM 807 N N . VAL A 1 100 ? -11.147 2.277 6.447 1.00 92.56 100 VAL A N 1
ATOM 808 C CA . VAL A 1 100 ? -12.254 1.807 7.289 1.00 92.56 100 VAL A CA 1
ATOM 809 C C . VAL A 1 100 ? -13.559 2.088 6.541 1.00 92.56 100 VAL A C 1
ATOM 811 O O . VAL A 1 100 ? -13.724 3.174 5.982 1.00 92.56 100 VAL A O 1
ATOM 814 N N . THR A 1 101 ? -14.446 1.098 6.468 1.00 92.38 101 THR A N 1
ATOM 815 C CA . THR A 1 101 ? -15.717 1.158 5.723 1.00 92.38 101 THR A CA 1
ATOM 816 C C . THR A 1 101 ? -16.940 1.167 6.634 1.00 92.38 101 THR A C 1
ATOM 818 O O . THR A 1 101 ? -17.949 1.763 6.268 1.00 92.38 101 THR A O 1
ATOM 821 N N . ALA A 1 102 ? -16.855 0.535 7.808 1.00 92.75 102 ALA A N 1
ATOM 822 C CA . ALA A 1 102 ? -17.921 0.502 8.805 1.00 92.75 102 ALA A CA 1
ATOM 823 C C . ALA A 1 102 ? -17.375 0.277 10.225 1.00 92.75 102 ALA A C 1
ATOM 825 O O . ALA A 1 102 ? -16.269 -0.241 10.417 1.00 92.75 102 ALA A O 1
ATOM 826 N N . ILE A 1 103 ? -18.199 0.634 11.209 1.00 93.38 103 ILE A N 1
ATOM 827 C CA . ILE A 1 103 ? -18.027 0.397 12.643 1.00 93.38 103 ILE A CA 1
ATOM 828 C C . ILE A 1 103 ? -19.397 0.026 13.234 1.00 93.38 103 ILE A C 1
ATOM 830 O O . ILE A 1 103 ? -20.415 0.562 12.806 1.00 93.38 103 ILE A O 1
ATOM 834 N N . GLU A 1 104 ? -19.432 -0.909 14.181 1.00 94.19 104 GLU A N 1
ATOM 835 C CA . GLU A 1 104 ? -20.646 -1.354 14.882 1.00 94.19 104 GLU A CA 1
ATOM 836 C C . GLU A 1 104 ? -20.300 -1.577 16.362 1.00 94.19 104 GLU A C 1
ATOM 838 O O . GLU A 1 104 ? -19.476 -2.436 16.681 1.00 94.19 104 GLU A O 1
ATOM 843 N N . GLU A 1 105 ? -20.914 -0.827 17.284 1.00 92.19 105 GLU A N 1
ATOM 844 C CA . GLU A 1 105 ? -20.876 -1.164 18.714 1.00 92.19 105 GLU A CA 1
ATOM 845 C C . GLU A 1 105 ? -21.961 -2.211 18.994 1.00 92.19 105 GLU A C 1
ATOM 847 O O . GLU A 1 105 ? -23.148 -1.904 19.085 1.00 92.19 105 GLU A O 1
ATOM 852 N N . VAL A 1 106 ? -21.544 -3.476 19.083 1.00 94.56 106 VAL A N 1
ATOM 853 C CA . VAL A 1 106 ? -22.435 -4.637 19.246 1.00 94.56 106 VAL A CA 1
ATOM 854 C C . VAL A 1 106 ? -22.996 -4.683 20.669 1.00 94.56 106 VAL A C 1
ATOM 856 O O . VAL A 1 106 ? -24.160 -5.024 20.885 1.00 94.56 106 VAL A O 1
ATOM 859 N N . ARG A 1 107 ? -22.146 -4.359 21.651 1.00 92.44 107 ARG A N 1
ATOM 860 C CA . ARG A 1 107 ? -22.439 -4.242 23.090 1.00 92.44 107 ARG A CA 1
ATOM 861 C C . ARG A 1 107 ? -21.491 -3.201 23.696 1.00 92.44 107 ARG A C 1
ATOM 863 O O . ARG A 1 107 ? -20.438 -2.948 23.127 1.00 92.44 107 ARG A O 1
ATOM 870 N N . GLU A 1 108 ? -21.791 -2.704 24.898 1.00 87.12 108 GLU A N 1
ATOM 871 C CA . GLU A 1 108 ? -21.031 -1.652 25.619 1.00 87.12 108 GLU A CA 1
ATOM 872 C C . GLU A 1 108 ? -19.504 -1.886 25.731 1.00 87.12 108 GLU A C 1
ATOM 874 O O . GLU A 1 108 ? -18.743 -0.965 26.023 1.00 87.12 108 GLU A O 1
ATOM 879 N N . SER A 1 109 ? -19.023 -3.119 25.535 1.00 94.25 109 SER A N 1
ATOM 880 C CA . SER A 1 109 ? -17.593 -3.456 25.476 1.00 94.25 109 SER A CA 1
ATOM 881 C C . SER A 1 109 ? -17.194 -4.340 24.285 1.00 94.25 109 SER A C 1
ATOM 883 O O . SER A 1 109 ? -16.125 -4.949 24.302 1.00 94.25 109 SER A O 1
ATOM 885 N N . GLU A 1 110 ? -18.006 -4.400 23.230 1.00 97.06 110 GLU A N 1
ATOM 886 C CA . GLU A 1 110 ? -17.720 -5.174 22.017 1.00 97.06 110 GLU A CA 1
ATOM 887 C C . GLU A 1 110 ? -17.929 -4.348 20.753 1.00 97.06 110 GLU A C 1
ATOM 889 O O . GLU A 1 110 ? -19.045 -3.936 20.438 1.00 97.06 110 GLU A O 1
ATOM 894 N N . LEU A 1 111 ? -16.842 -4.160 20.008 1.00 95.88 111 LEU A N 1
ATOM 895 C CA . LEU A 1 111 ? -16.827 -3.436 18.747 1.00 95.88 111 LEU A CA 1
ATOM 896 C C . LEU A 1 111 ? -16.610 -4.386 17.570 1.00 95.88 111 LEU A C 1
ATOM 898 O O . LEU A 1 111 ? -15.828 -5.338 17.655 1.00 95.88 111 LEU A O 1
ATOM 902 N N . ARG A 1 112 ? -17.221 -4.065 16.436 1.00 97.38 112 ARG A N 1
ATOM 903 C CA . ARG A 1 112 ? -16.812 -4.559 15.125 1.00 97.38 112 ARG A CA 1
ATOM 904 C C . ARG A 1 112 ? -16.379 -3.423 14.227 1.00 97.38 112 ARG A C 1
ATOM 906 O O . ARG A 1 112 ? -16.884 -2.305 14.319 1.00 97.38 112 ARG A O 1
ATOM 913 N N . MET A 1 113 ? -15.425 -3.722 13.360 1.00 96.19 113 MET A N 1
ATOM 914 C CA . MET A 1 113 ? -14.890 -2.780 12.385 1.00 96.19 113 MET A CA 1
ATOM 915 C C . MET A 1 113 ? -14.610 -3.486 11.067 1.00 96.19 113 MET A C 1
ATOM 917 O O . MET A 1 113 ? -14.134 -4.620 11.067 1.00 96.19 113 MET A O 1
ATOM 921 N N . TRP A 1 114 ? -14.823 -2.786 9.958 1.00 96.12 114 TRP A N 1
ATOM 922 C CA . TRP A 1 114 ? -14.547 -3.288 8.616 1.00 96.12 114 TRP A CA 1
ATOM 923 C C . TRP A 1 114 ? -13.480 -2.428 7.941 1.00 96.12 114 TRP A C 1
ATOM 925 O O . TRP A 1 114 ? -13.580 -1.201 7.920 1.00 96.12 114 TRP A O 1
ATOM 935 N N . VAL A 1 115 ? -12.450 -3.076 7.400 1.00 94.44 115 VAL A N 1
ATOM 936 C CA . VAL A 1 115 ? -11.345 -2.461 6.657 1.00 94.44 115 VAL A CA 1
ATOM 937 C C . VAL A 1 115 ? -11.361 -3.015 5.235 1.00 94.44 115 VAL A C 1
ATOM 939 O O . VAL A 1 115 ? -10.998 -4.167 4.997 1.00 94.44 115 VAL A O 1
ATOM 942 N N . GLY A 1 116 ? -11.796 -2.197 4.281 1.00 91.81 116 GLY A N 1
ATOM 943 C CA . GLY A 1 116 ? -11.831 -2.555 2.866 1.00 91.81 116 GLY A CA 1
ATOM 944 C C . GLY A 1 116 ? -10.487 -2.293 2.189 1.00 91.81 116 GLY A C 1
ATOM 945 O O . GLY A 1 116 ? -9.961 -1.185 2.296 1.00 91.81 116 GLY A O 1
ATOM 946 N N . ALA A 1 117 ? -9.944 -3.278 1.469 1.00 88.00 117 ALA A N 1
ATOM 947 C CA . ALA A 1 117 ? -8.789 -3.098 0.584 1.00 88.00 117 ALA A CA 1
ATOM 948 C C . ALA A 1 117 ? -8.752 -4.135 -0.550 1.00 88.00 117 ALA A C 1
ATOM 950 O O . ALA A 1 117 ? -9.251 -5.256 -0.415 1.00 88.00 117 ALA A O 1
ATOM 951 N N . SER A 1 118 ? -8.076 -3.802 -1.652 1.00 85.62 118 SER A N 1
ATOM 952 C CA . SER A 1 118 ? -8.023 -4.661 -2.843 1.00 85.62 118 SER A CA 1
ATOM 953 C C . SER A 1 118 ? -7.353 -6.013 -2.583 1.00 85.62 118 SER A C 1
ATOM 955 O O . SER A 1 118 ? -7.757 -7.032 -3.134 1.00 85.62 118 SER A O 1
ATOM 957 N N . MET A 1 119 ? -6.372 -6.052 -1.680 1.00 83.31 119 MET A N 1
ATOM 958 C CA . MET A 1 119 ? -5.602 -7.254 -1.340 1.00 83.31 119 MET A CA 1
ATOM 959 C C . MET A 1 119 ? -6.410 -8.386 -0.677 1.00 83.31 119 MET A C 1
ATOM 961 O O . MET A 1 119 ? -5.949 -9.529 -0.651 1.00 83.31 119 MET A O 1
ATOM 965 N N . PHE A 1 120 ? -7.612 -8.099 -0.166 1.00 88.44 120 PHE A N 1
ATOM 966 C CA . PHE A 1 120 ? -8.516 -9.108 0.400 1.00 88.44 120 PHE A CA 1
ATOM 967 C C . PHE A 1 120 ? -9.465 -9.716 -0.643 1.00 88.44 120 PHE A C 1
ATOM 969 O O . PHE A 1 120 ? -10.127 -10.717 -0.365 1.00 88.44 120 PHE A O 1
ATOM 976 N N . CYS A 1 121 ? -9.500 -9.183 -1.863 1.00 85.44 121 CYS A N 1
ATOM 977 C CA . CYS A 1 121 ? -10.336 -9.711 -2.934 1.00 85.44 121 CYS A CA 1
ATOM 978 C C . CYS A 1 121 ? -9.901 -11.095 -3.440 1.00 85.44 121 CYS A C 1
ATOM 980 O O . CYS A 1 121 ? -8.777 -11.549 -3.211 1.00 85.44 121 CYS A O 1
ATOM 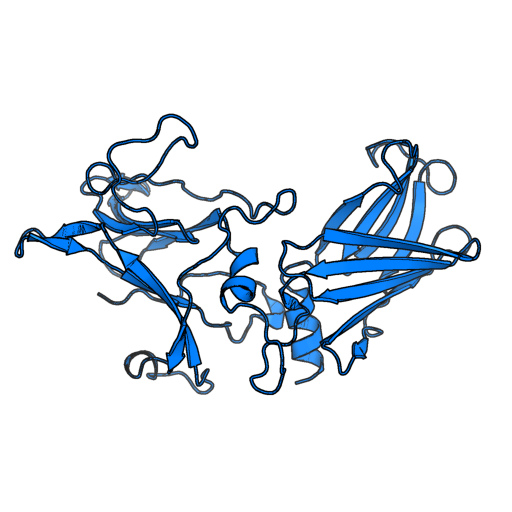982 N N . ASP A 1 122 ? -10.807 -11.780 -4.138 1.00 84.00 122 ASP A N 1
ATOM 983 C CA . ASP A 1 122 ? -10.543 -13.080 -4.752 1.00 84.00 122 ASP A CA 1
ATOM 984 C C . ASP A 1 122 ? -10.168 -12.934 -6.233 1.00 84.00 122 ASP A C 1
ATOM 986 O O . ASP A 1 122 ? -11.029 -12.760 -7.093 1.00 84.00 122 ASP A O 1
ATOM 990 N N . PHE A 1 123 ? -8.870 -13.024 -6.520 1.00 80.50 123 PHE A N 1
ATOM 991 C CA . PHE A 1 123 ? -8.304 -12.947 -7.871 1.00 80.50 123 PHE A CA 1
ATOM 992 C C . PHE A 1 123 ? -8.183 -14.320 -8.561 1.00 80.50 123 PHE A C 1
ATOM 994 O O . PHE A 1 123 ? -7.543 -14.428 -9.605 1.00 80.50 123 PHE A O 1
ATOM 1001 N N . ARG A 1 124 ? -8.751 -15.396 -7.993 1.00 78.06 124 ARG A N 1
ATOM 1002 C CA . ARG A 1 124 ? -8.737 -16.715 -8.646 1.00 78.06 124 ARG A CA 1
ATOM 1003 C C . ARG A 1 124 ? -9.549 -16.669 -9.952 1.00 78.06 124 ARG A C 1
ATOM 1005 O O . ARG A 1 124 ? -10.667 -16.157 -9.925 1.00 78.06 124 ARG A O 1
ATOM 1012 N N . PRO A 1 125 ? -9.097 -17.318 -11.046 1.00 76.31 125 PRO A N 1
ATOM 1013 C CA . PRO A 1 125 ? -9.880 -17.453 -12.284 1.00 76.31 125 PRO A CA 1
ATOM 1014 C C . PRO A 1 125 ? -11.248 -18.142 -12.121 1.00 76.31 125 PRO A C 1
ATOM 1016 O O . PRO A 1 125 ? -12.066 -18.117 -13.032 1.00 76.31 125 PRO A O 1
ATOM 1019 N N . THR A 1 126 ? -11.501 -18.778 -10.971 1.00 81.75 126 THR A N 1
ATOM 1020 C CA . THR A 1 126 ? -12.783 -19.399 -10.609 1.00 81.75 126 THR A CA 1
ATOM 1021 C C . THR A 1 126 ? -13.807 -18.423 -10.018 1.00 81.75 126 THR A C 1
ATOM 1023 O O . THR A 1 126 ? -14.945 -18.823 -9.785 1.00 81.75 126 THR A O 1
ATOM 1026 N N . ASN A 1 127 ? -13.425 -17.179 -9.712 1.00 83.25 127 ASN A N 1
ATOM 1027 C CA . ASN A 1 127 ? -14.366 -16.148 -9.277 1.00 83.25 127 ASN A CA 1
ATOM 1028 C C . ASN A 1 127 ? -15.199 -15.688 -10.497 1.00 83.25 127 ASN A C 1
ATOM 1030 O O . ASN A 1 127 ? -14.600 -15.263 -11.484 1.00 83.25 127 ASN A O 1
ATOM 1034 N N . PRO A 1 128 ? -16.548 -15.743 -10.469 1.00 83.62 128 PRO A N 1
ATOM 1035 C CA . PRO A 1 128 ? -17.387 -15.297 -11.589 1.00 83.62 128 PRO A CA 1
ATOM 1036 C C . PRO A 1 128 ? -17.332 -13.780 -11.834 1.00 83.62 128 PRO A C 1
ATOM 1038 O O . PRO A 1 128 ? -17.677 -13.322 -12.920 1.00 83.62 128 PRO A O 1
ATOM 1041 N N . THR A 1 129 ? -16.902 -12.999 -10.841 1.00 84.06 129 THR A N 1
ATOM 1042 C CA . THR A 1 129 ? -16.701 -11.547 -10.924 1.00 84.06 129 THR A CA 1
ATOM 1043 C C . THR A 1 129 ? -15.331 -11.200 -10.328 1.00 84.06 129 THR A C 1
ATOM 1045 O O . THR A 1 129 ? -15.257 -10.715 -9.192 1.00 84.06 129 THR A O 1
ATOM 1048 N N . PRO A 1 130 ? -14.226 -11.509 -11.036 1.00 81.75 130 PRO A N 1
ATOM 1049 C CA . PRO A 1 130 ? -12.883 -11.224 -10.550 1.00 81.75 130 PRO A CA 1
ATOM 1050 C C . PRO A 1 130 ? -12.641 -9.704 -10.523 1.00 81.75 130 PRO A C 1
ATOM 1052 O O . PRO A 1 130 ? -13.138 -8.992 -11.400 1.00 81.75 130 PRO A O 1
ATOM 1055 N N . PRO A 1 131 ? -11.879 -9.178 -9.548 1.00 83.81 131 PRO A N 1
ATOM 1056 C CA . PRO A 1 131 ? -11.465 -7.782 -9.565 1.00 83.81 131 PRO A CA 1
ATOM 1057 C C . PRO A 1 131 ? -10.489 -7.510 -10.712 1.00 83.81 131 PRO A C 1
ATOM 1059 O O . PRO A 1 131 ? -9.812 -8.411 -11.210 1.00 83.81 131 PRO A O 1
ATOM 1062 N N . LEU A 1 132 ? -10.377 -6.235 -11.076 1.00 84.25 132 LEU A N 1
ATOM 1063 C CA . LEU A 1 132 ? -9.407 -5.746 -12.052 1.00 84.25 132 LEU A CA 1
ATOM 1064 C C . LEU A 1 132 ? -7.966 -6.058 -11.608 1.00 84.25 132 LEU A C 1
ATOM 1066 O O . LEU A 1 132 ? -7.638 -5.926 -10.427 1.00 84.25 132 LEU A O 1
ATOM 1070 N N . LEU A 1 133 ? -7.087 -6.453 -12.535 1.00 85.81 133 LEU A N 1
ATOM 1071 C CA . LEU A 1 133 ? -5.710 -6.854 -12.202 1.00 85.81 133 LEU A CA 1
ATOM 1072 C C . LEU A 1 133 ? -4.892 -5.695 -11.618 1.00 85.81 133 LEU A C 1
ATOM 1074 O O . LEU A 1 133 ? -4.074 -5.905 -10.722 1.00 85.81 133 LEU A O 1
ATOM 1078 N N . GLU A 1 134 ? -5.151 -4.459 -12.049 1.00 85.00 134 GLU A N 1
ATOM 1079 C CA . GLU A 1 134 ? -4.535 -3.264 -11.468 1.00 85.00 134 GLU A CA 1
ATOM 1080 C C . GLU A 1 134 ? -4.879 -3.036 -9.990 1.00 85.00 134 GLU A C 1
ATOM 1082 O O . GLU A 1 134 ? -4.130 -2.344 -9.296 1.00 85.00 134 GLU A O 1
ATOM 1087 N N . ALA A 1 135 ? -5.941 -3.663 -9.466 1.00 84.12 135 ALA A N 1
ATOM 1088 C CA . ALA A 1 135 ? -6.286 -3.602 -8.048 1.00 84.12 135 ALA A CA 1
ATOM 1089 C C . ALA A 1 135 ? -5.145 -4.152 -7.160 1.00 84.12 135 ALA A C 1
ATOM 1091 O O . ALA A 1 135 ? -4.948 -3.678 -6.039 1.00 84.12 135 ALA A O 1
ATOM 1092 N N . LEU A 1 136 ? -4.338 -5.091 -7.675 1.00 83.25 136 LEU A N 1
ATOM 1093 C CA . LEU A 1 136 ? -3.146 -5.626 -7.001 1.00 83.25 136 LEU A CA 1
ATOM 1094 C C . LEU A 1 136 ? -1.983 -4.624 -6.938 1.00 83.25 136 LEU A C 1
ATOM 1096 O O . LEU A 1 136 ? -1.177 -4.692 -6.012 1.00 83.25 136 LEU A O 1
ATOM 1100 N N . LEU A 1 137 ? -1.898 -3.686 -7.889 1.00 85.50 137 LEU A N 1
ATOM 1101 C CA . LEU A 1 137 ? -0.815 -2.698 -7.965 1.00 85.50 137 LEU A CA 1
ATOM 1102 C C . LEU A 1 137 ? -1.152 -1.369 -7.266 1.00 85.50 137 LEU A C 1
ATOM 1104 O O . LEU A 1 137 ? -0.242 -0.587 -7.003 1.00 85.50 137 LEU A O 1
ATOM 1108 N N . ARG A 1 138 ? -2.416 -1.131 -6.871 1.00 80.00 138 ARG A N 1
ATOM 1109 C CA . ARG A 1 138 ? -2.846 0.059 -6.092 1.00 80.00 138 ARG A CA 1
ATOM 1110 C C . ARG A 1 138 ? -1.897 0.450 -4.954 1.00 80.00 138 ARG A C 1
ATOM 1112 O O . ARG A 1 138 ? -1.621 1.641 -4.821 1.00 80.00 138 ARG A O 1
ATOM 1119 N N . PRO A 1 139 ? -1.364 -0.480 -4.134 1.00 78.19 139 PRO A N 1
ATOM 1120 C CA . PRO A 1 139 ? -0.504 -0.096 -3.018 1.00 78.19 139 PRO A CA 1
ATOM 1121 C C . PRO A 1 139 ? 0.873 0.450 -3.445 1.00 78.19 139 PRO A C 1
ATOM 1123 O O . PRO A 1 139 ? 1.563 1.036 -2.615 1.00 78.19 139 PRO A O 1
ATOM 1126 N N . LEU A 1 140 ? 1.264 0.304 -4.719 1.00 81.50 140 LEU A N 1
ATOM 1127 C CA . LEU A 1 140 ? 2.450 0.926 -5.319 1.00 81.50 140 LEU A CA 1
ATOM 1128 C C . LEU A 1 140 ? 2.172 2.331 -5.894 1.00 81.50 140 LEU A C 1
ATOM 1130 O O . LEU A 1 140 ? 3.119 2.989 -6.316 1.00 81.50 140 LEU A O 1
ATOM 1134 N N . GLU A 1 141 ? 0.927 2.825 -5.954 1.00 81.12 141 GLU A N 1
ATOM 1135 C CA . GLU A 1 141 ? 0.626 4.133 -6.567 1.00 81.12 141 GLU A CA 1
ATOM 1136 C C . GLU A 1 141 ? 1.400 5.287 -5.890 1.00 81.12 141 GLU A C 1
ATOM 1138 O O . GLU A 1 141 ? 1.185 5.630 -4.724 1.00 81.12 141 GLU A O 1
ATOM 1143 N N . GLY A 1 142 ? 2.295 5.922 -6.657 1.00 78.19 142 GLY A N 1
ATOM 1144 C CA . GLY A 1 142 ? 3.184 6.996 -6.205 1.00 78.19 142 GLY A CA 1
ATOM 1145 C C . GLY A 1 142 ? 4.527 6.532 -5.630 1.00 78.19 142 GLY A C 1
ATOM 1146 O O . GLY A 1 142 ? 5.368 7.378 -5.340 1.00 78.19 142 GLY A O 1
ATOM 1147 N N . TRP A 1 143 ? 4.762 5.226 -5.480 1.00 84.19 143 TRP A N 1
ATOM 1148 C CA . TRP A 1 143 ? 6.053 4.701 -5.034 1.00 84.19 143 TRP A CA 1
ATOM 1149 C C . TRP A 1 143 ? 7.134 4.944 -6.095 1.00 84.19 143 TRP A C 1
ATOM 1151 O O . TRP A 1 143 ? 6.973 4.547 -7.250 1.00 84.19 143 TRP A O 1
ATOM 1161 N N . CYS A 1 144 ? 8.241 5.566 -5.685 1.00 85.62 144 CYS A N 1
ATOM 1162 C CA . CYS A 1 144 ? 9.437 5.757 -6.504 1.00 85.62 144 CYS A CA 1
ATOM 1163 C C . CYS A 1 144 ? 10.636 5.031 -5.882 1.00 85.62 144 CYS A C 1
ATOM 1165 O O . CYS A 1 144 ? 10.843 5.091 -4.665 1.00 85.62 144 CYS A O 1
ATOM 1167 N N . ALA A 1 145 ? 11.445 4.381 -6.718 1.00 86.50 145 ALA A N 1
ATOM 1168 C CA . ALA A 1 145 ? 12.657 3.680 -6.318 1.00 86.50 145 ALA A CA 1
ATOM 1169 C C . ALA A 1 145 ? 13.824 3.981 -7.259 1.00 86.50 145 ALA A C 1
ATOM 1171 O O . ALA A 1 145 ? 13.744 3.776 -8.471 1.00 86.50 145 ALA A O 1
ATOM 1172 N N . ASN A 1 146 ? 14.936 4.411 -6.661 1.00 87.50 146 ASN A N 1
ATOM 1173 C CA . ASN A 1 146 ? 16.173 4.731 -7.358 1.00 87.50 146 ASN A CA 1
ATOM 1174 C C . ASN A 1 146 ? 17.192 3.620 -7.102 1.00 87.50 146 ASN A C 1
ATOM 1176 O O . ASN A 1 146 ? 17.526 3.339 -5.947 1.00 87.50 146 ASN A O 1
ATOM 1180 N N . PHE A 1 147 ? 17.708 3.029 -8.171 1.00 85.88 147 PHE A N 1
ATOM 1181 C CA . PHE A 1 147 ? 18.650 1.914 -8.139 1.00 85.88 147 PHE A CA 1
ATOM 1182 C C . PHE A 1 147 ? 19.745 2.117 -9.196 1.00 85.88 147 PHE A C 1
ATOM 1184 O O . PHE A 1 147 ? 19.647 2.988 -10.059 1.00 85.88 147 PHE A O 1
ATOM 1191 N N . THR A 1 148 ? 20.822 1.348 -9.098 1.00 82.50 148 THR A N 1
ATOM 1192 C CA . THR A 1 148 ? 21.986 1.438 -9.988 1.00 82.50 148 THR A CA 1
ATOM 1193 C C . THR A 1 148 ? 22.382 0.008 -10.335 1.00 82.50 148 THR A C 1
ATOM 1195 O O . THR A 1 148 ? 22.450 -0.834 -9.438 1.00 82.50 148 THR A O 1
ATOM 1198 N N . THR A 1 149 ? 22.551 -0.301 -11.621 1.00 75.75 149 THR A N 1
ATOM 1199 C CA . THR A 1 149 ? 22.964 -1.646 -12.059 1.00 75.75 149 THR A CA 1
ATOM 1200 C C . THR A 1 149 ? 24.477 -1.814 -11.881 1.00 75.75 149 THR A C 1
ATOM 1202 O O . THR A 1 149 ? 25.171 -0.890 -11.467 1.00 75.75 149 THR A O 1
ATOM 1205 N N . THR A 1 150 ? 25.035 -2.980 -12.210 1.00 64.56 150 THR A N 1
ATOM 1206 C CA . THR A 1 150 ? 26.494 -3.220 -12.180 1.00 64.56 150 THR A CA 1
ATOM 1207 C C . THR A 1 150 ? 27.268 -2.498 -13.300 1.00 64.56 150 THR A C 1
ATOM 1209 O O . THR A 1 150 ? 28.407 -2.859 -13.586 1.00 64.56 150 THR A O 1
ATOM 1212 N N . GLY A 1 151 ? 26.643 -1.527 -13.973 1.00 66.50 151 GLY A N 1
ATOM 1213 C CA . GLY A 1 151 ? 27.214 -0.725 -15.052 1.00 66.50 151 GLY A CA 1
ATOM 1214 C C . GLY A 1 151 ? 27.218 0.770 -14.722 1.00 66.50 151 GLY A C 1
ATOM 1215 O O . GLY A 1 151 ? 27.177 1.177 -13.565 1.00 66.50 151 GLY A O 1
ATOM 1216 N N . PHE A 1 152 ? 27.263 1.602 -15.762 1.00 77.75 152 PHE A N 1
ATOM 1217 C CA . PHE A 1 152 ? 27.384 3.062 -15.643 1.00 77.75 152 PHE A CA 1
ATOM 1218 C C . PHE A 1 152 ? 26.037 3.784 -15.397 1.00 77.75 152 PHE A C 1
ATOM 1220 O O . PHE A 1 152 ? 26.011 4.972 -15.065 1.00 77.75 152 PHE A O 1
ATOM 1227 N N . TRP A 1 153 ? 24.908 3.082 -15.544 1.00 87.94 153 TRP A N 1
ATOM 1228 C CA . TRP A 1 153 ? 23.562 3.657 -15.469 1.00 87.94 153 TRP A CA 1
ATOM 1229 C C . TRP A 1 153 ? 22.907 3.527 -14.089 1.00 87.94 153 TRP A C 1
ATOM 1231 O O . TRP A 1 153 ? 22.851 2.455 -13.480 1.00 87.94 153 TRP A O 1
ATOM 1241 N N . SER A 1 154 ? 22.342 4.641 -13.623 1.00 90.12 154 SER A N 1
ATOM 1242 C CA . SER A 1 154 ? 21.324 4.675 -12.575 1.00 90.12 154 SER A CA 1
ATOM 1243 C C . SER A 1 154 ? 19.932 4.816 -13.184 1.00 90.12 154 SER A C 1
ATOM 1245 O O . SER A 1 154 ? 19.760 5.300 -14.302 1.00 90.12 154 SER A O 1
ATOM 1247 N N . TYR A 1 155 ? 18.935 4.399 -12.415 1.00 91.62 155 TYR A N 1
ATOM 1248 C CA . TYR A 1 155 ? 17.543 4.335 -12.823 1.00 91.62 155 TYR A CA 1
ATOM 1249 C C . TYR A 1 155 ? 16.635 4.843 -11.702 1.00 91.62 155 TYR A C 1
ATOM 1251 O O . TYR A 1 155 ? 16.922 4.642 -10.519 1.00 91.62 155 TYR A O 1
ATOM 1259 N N . GLU A 1 156 ? 15.527 5.482 -12.067 1.00 91.19 156 GLU A N 1
ATOM 1260 C CA . GLU A 1 156 ? 14.410 5.800 -11.178 1.00 91.19 156 GLU A CA 1
ATOM 1261 C C . GLU A 1 156 ? 13.119 5.292 -11.810 1.00 91.19 156 GLU A C 1
ATOM 1263 O O . GLU A 1 156 ? 12.688 5.788 -12.853 1.00 91.19 156 GLU A O 1
ATOM 1268 N N . TYR A 1 157 ? 12.495 4.311 -11.160 1.00 91.12 157 TYR A N 1
ATOM 1269 C CA . TYR A 1 157 ? 11.143 3.884 -11.491 1.00 91.12 157 TYR A CA 1
ATOM 1270 C C . TYR A 1 157 ? 10.152 4.534 -10.528 1.00 91.12 157 TYR A C 1
ATOM 1272 O O . TYR A 1 157 ? 10.296 4.372 -9.318 1.00 91.12 157 TYR A O 1
ATOM 1280 N N . CYS A 1 158 ? 9.135 5.215 -11.054 1.00 87.56 158 CYS A N 1
ATOM 1281 C CA . CYS A 1 158 ? 7.991 5.713 -10.292 1.00 87.56 158 CYS A CA 1
ATOM 1282 C C . CYS A 1 158 ? 6.717 5.030 -10.790 1.00 87.56 158 CYS A C 1
ATOM 1284 O O . CYS A 1 158 ? 6.322 5.226 -11.939 1.00 87.56 158 CYS A O 1
ATOM 1286 N N . HIS A 1 159 ? 6.048 4.254 -9.939 1.00 87.75 159 HIS A N 1
ATOM 1287 C CA . HIS A 1 159 ? 4.830 3.536 -10.312 1.00 87.75 159 HIS A CA 1
ATOM 1288 C C . HIS A 1 159 ? 3.581 4.436 -10.228 1.00 87.75 159 HIS A C 1
ATOM 1290 O O . HIS A 1 159 ? 3.389 5.113 -9.211 1.00 87.75 159 HIS A O 1
ATOM 1296 N N . PRO A 1 160 ? 2.674 4.426 -11.226 1.00 86.38 160 PRO A N 1
ATOM 1297 C CA . PRO A 1 160 ? 2.721 3.775 -12.545 1.00 86.38 160 PRO A CA 1
ATOM 1298 C C . PRO A 1 160 ? 3.181 4.749 -13.656 1.00 86.38 160 PRO A C 1
ATOM 1300 O O . PRO A 1 160 ? 2.795 4.617 -14.810 1.00 86.38 160 PRO A O 1
ATOM 1303 N N . ASP A 1 161 ? 3.925 5.788 -13.289 1.00 86.31 161 ASP A N 1
ATOM 1304 C CA . ASP A 1 161 ? 4.102 7.032 -14.039 1.00 86.31 161 ASP A CA 1
ATOM 1305 C C . ASP A 1 161 ? 5.200 6.943 -15.115 1.00 86.31 161 ASP A C 1
ATOM 1307 O O . ASP A 1 161 ? 4.928 7.204 -16.290 1.00 86.31 161 ASP A O 1
ATOM 1311 N N . SER A 1 162 ? 6.429 6.561 -14.739 1.00 89.81 162 SER A N 1
ATOM 1312 C CA . SER A 1 162 ? 7.602 6.633 -15.628 1.00 89.81 162 SER A CA 1
ATOM 1313 C C . SER A 1 162 ? 8.800 5.792 -15.168 1.00 89.81 162 SER A C 1
ATOM 1315 O O . SER A 1 162 ? 9.004 5.606 -13.965 1.00 89.81 162 SER A O 1
ATOM 1317 N N . LEU A 1 163 ? 9.667 5.405 -16.111 1.00 92.44 163 LEU A N 1
ATOM 1318 C CA . LEU A 1 163 ? 11.052 4.977 -15.849 1.00 92.44 163 LEU A CA 1
ATOM 1319 C C . LEU A 1 163 ? 12.037 5.975 -16.475 1.00 92.44 163 LEU A C 1
ATOM 1321 O O . LEU A 1 163 ? 11.957 6.252 -17.671 1.00 92.44 163 LEU A O 1
ATOM 1325 N N . VAL A 1 164 ? 12.990 6.478 -15.688 1.00 91.62 164 VAL A N 1
ATOM 1326 C CA . VAL A 1 164 ? 14.065 7.377 -16.146 1.00 91.62 164 VAL A CA 1
ATOM 1327 C C . VAL A 1 164 ? 15.429 6.728 -15.906 1.00 91.62 164 VAL A C 1
ATOM 1329 O O . VAL A 1 164 ? 15.682 6.189 -14.830 1.00 91.62 164 VAL A O 1
ATOM 1332 N N . GLN A 1 165 ? 16.308 6.801 -16.903 1.00 91.81 165 GLN A N 1
ATOM 1333 C CA . GLN A 1 165 ? 17.715 6.393 -16.878 1.00 91.81 165 GLN A CA 1
ATOM 1334 C C . GLN A 1 165 ? 18.603 7.647 -16.811 1.00 91.81 165 GLN A C 1
ATOM 1336 O O . GLN A 1 165 ? 18.304 8.649 -17.461 1.00 91.81 165 GLN A O 1
ATOM 1341 N N . PHE A 1 166 ? 19.665 7.624 -16.004 1.00 90.31 166 PHE A N 1
ATOM 1342 C CA . PHE A 1 166 ? 20.541 8.779 -15.764 1.00 90.31 166 PHE A CA 1
ATOM 1343 C C . PHE A 1 166 ? 21.909 8.364 -15.202 1.00 90.31 166 PHE A C 1
ATOM 1345 O O . PHE A 1 166 ? 22.053 7.279 -14.629 1.00 90.31 166 PHE A O 1
ATOM 1352 N N . HIS A 1 167 ? 22.916 9.232 -15.299 1.00 88.94 167 HIS A N 1
ATOM 1353 C CA . HIS A 1 167 ? 24.208 9.007 -14.644 1.00 88.94 167 HIS A CA 1
ATOM 1354 C C . HIS A 1 167 ? 24.273 9.631 -13.250 1.00 88.94 167 HIS A C 1
ATOM 1356 O O . HIS A 1 167 ? 23.617 10.630 -12.954 1.00 88.94 167 HIS A O 1
ATOM 1362 N N . LYS A 1 168 ? 25.127 9.050 -12.405 1.00 87.38 168 LYS A N 1
ATOM 1363 C CA . LYS A 1 168 ? 25.628 9.682 -11.183 1.00 87.38 168 LYS A CA 1
ATOM 1364 C C . LYS A 1 168 ? 27.143 9.756 -11.256 1.00 87.38 168 LYS A C 1
ATOM 1366 O O . LYS A 1 168 ? 27.768 8.822 -11.759 1.00 87.38 168 LYS A O 1
ATOM 1371 N N . ASP A 1 169 ? 27.722 10.829 -10.742 1.00 84.31 169 ASP A N 1
ATOM 1372 C CA . ASP A 1 169 ? 29.170 10.913 -10.554 1.00 84.31 169 ASP A CA 1
ATOM 1373 C C . ASP A 1 169 ? 29.627 10.283 -9.221 1.00 84.31 169 ASP A C 1
ATOM 1375 O O . ASP A 1 169 ? 28.844 9.683 -8.480 1.00 84.31 169 ASP A O 1
ATOM 1379 N N . SER A 1 170 ? 30.919 10.415 -8.912 1.00 83.25 170 SER A N 1
ATOM 1380 C CA . SER A 1 170 ? 31.538 9.908 -7.682 1.00 83.25 170 SER A CA 1
ATOM 1381 C C . SER A 1 170 ? 31.037 10.564 -6.389 1.00 83.25 170 SER A C 1
ATOM 1383 O O . SER A 1 170 ? 31.231 9.990 -5.319 1.00 83.25 170 SER A O 1
ATOM 1385 N N . SER A 1 171 ? 30.417 11.744 -6.465 1.00 85.69 171 SER A N 1
ATOM 1386 C CA . SER A 1 171 ? 29.749 12.408 -5.335 1.00 85.69 171 SER A CA 1
ATOM 1387 C C . SER A 1 171 ? 28.325 11.879 -5.131 1.00 85.69 171 SER A C 1
ATOM 1389 O O . SER A 1 171 ? 27.730 12.082 -4.074 1.00 85.69 171 SER A O 1
ATOM 1391 N N . GLY A 1 172 ? 27.780 11.184 -6.136 1.00 82.38 172 GLY A N 1
ATOM 1392 C CA . GLY A 1 172 ? 26.389 10.746 -6.208 1.00 82.38 172 GLY A CA 1
ATOM 1393 C C . GLY A 1 172 ? 25.462 11.745 -6.906 1.00 82.38 172 GLY A C 1
ATOM 1394 O O . GLY A 1 172 ? 24.263 11.465 -7.000 1.00 82.38 172 GLY A O 1
ATOM 1395 N N . ASP A 1 173 ? 25.992 12.867 -7.408 1.00 84.94 173 ASP A N 1
ATOM 1396 C CA . ASP A 1 173 ? 25.214 13.908 -8.080 1.00 84.94 173 ASP A CA 1
ATOM 1397 C C . ASP A 1 173 ? 24.757 13.438 -9.463 1.00 84.94 173 ASP A C 1
ATOM 1399 O O . ASP A 1 173 ? 25.499 12.782 -10.198 1.00 84.94 173 ASP A O 1
ATOM 1403 N N . VAL A 1 174 ? 23.522 13.792 -9.825 1.00 85.62 174 VAL A N 1
ATOM 1404 C CA . VAL A 1 174 ? 22.907 13.434 -11.110 1.00 85.62 174 VAL A CA 1
ATOM 1405 C C . VAL A 1 174 ? 23.567 14.215 -12.245 1.00 85.62 174 VAL A C 1
ATOM 1407 O O . VAL A 1 174 ? 23.778 15.425 -12.135 1.00 85.62 174 VAL A O 1
ATOM 1410 N N . ARG A 1 175 ? 23.875 13.525 -13.347 1.00 82.19 175 ARG A N 1
ATOM 1411 C CA . ARG A 1 175 ? 24.497 14.100 -14.546 1.00 82.19 175 ARG A CA 1
ATOM 1412 C C . ARG A 1 175 ? 23.717 13.739 -15.806 1.00 82.19 175 ARG A C 1
ATOM 1414 O O . ARG A 1 175 ? 23.204 12.626 -15.929 1.00 82.19 175 ARG A O 1
ATOM 1421 N N . ASP A 1 176 ? 23.694 14.687 -16.737 1.00 79.56 176 ASP A N 1
ATOM 1422 C CA . ASP A 1 176 ? 23.223 14.491 -18.105 1.00 79.56 176 ASP A CA 1
ATOM 1423 C C . ASP A 1 176 ? 24.123 13.511 -18.892 1.00 79.56 176 ASP A C 1
ATOM 1425 O O . ASP A 1 176 ? 25.320 13.408 -18.596 1.00 79.56 176 ASP A O 1
ATOM 1429 N N . PRO A 1 177 ? 23.590 12.827 -19.923 1.00 84.19 177 PRO A N 1
ATOM 1430 C CA . PRO A 1 177 ? 22.194 12.864 -20.361 1.00 84.19 177 PRO A CA 1
ATOM 1431 C C . PRO A 1 177 ? 21.257 12.067 -19.443 1.00 84.19 177 PRO A C 1
ATOM 1433 O O . PRO A 1 177 ? 21.623 11.042 -18.866 1.00 84.19 177 PRO A O 1
ATOM 1436 N N . MET A 1 178 ? 20.010 12.529 -19.361 1.00 88.44 178 MET A N 1
ATOM 1437 C CA . MET A 1 178 ? 18.893 11.781 -18.787 1.00 88.44 178 MET A CA 1
ATOM 1438 C C . MET A 1 178 ? 17.982 11.276 -19.910 1.00 88.44 178 MET A C 1
ATOM 1440 O O . MET A 1 178 ? 17.639 12.028 -20.821 1.00 88.44 178 MET A O 1
ATOM 1444 N N . PHE A 1 179 ? 17.546 10.019 -19.831 1.00 90.12 179 PHE A N 1
ATOM 1445 C CA . PHE A 1 179 ? 16.680 9.388 -20.826 1.00 90.12 179 PHE A CA 1
ATOM 1446 C C . PHE A 1 179 ? 15.374 8.903 -20.190 1.00 90.12 179 PHE A C 1
ATOM 1448 O O . PHE A 1 179 ? 15.382 8.110 -19.247 1.00 90.12 179 PHE A O 1
ATOM 1455 N N . LEU A 1 180 ? 14.232 9.345 -20.723 1.00 92.00 180 LEU A N 1
ATOM 1456 C CA . LEU A 1 180 ? 12.934 8.763 -20.383 1.00 92.00 180 LEU A CA 1
ATOM 1457 C C . LEU A 1 180 ? 12.813 7.423 -21.118 1.00 92.00 180 LEU A C 1
ATOM 1459 O O . LEU A 1 180 ? 12.719 7.400 -22.341 1.00 92.00 180 LEU A O 1
ATOM 1463 N N . LEU A 1 181 ? 12.793 6.309 -20.388 1.00 92.56 181 LEU A N 1
ATOM 1464 C CA . LEU A 1 181 ? 12.647 4.970 -20.974 1.00 92.56 181 LEU A CA 1
ATOM 1465 C C . LEU A 1 181 ? 11.183 4.570 -21.207 1.00 92.56 181 LEU A C 1
ATOM 1467 O O . LEU A 1 181 ? 10.908 3.520 -21.782 1.00 92.56 181 LEU A O 1
ATOM 1471 N N . GLY A 1 182 ? 10.246 5.401 -20.757 1.00 91.75 182 GLY A N 1
ATOM 1472 C CA . GLY A 1 182 ? 8.819 5.282 -21.020 1.00 91.75 182 GLY A CA 1
ATOM 1473 C C . GLY A 1 182 ? 7.985 5.927 -19.917 1.00 91.75 182 GLY A C 1
ATOM 1474 O O . GLY A 1 182 ? 8.431 6.077 -18.776 1.00 91.75 182 GLY A O 1
ATOM 1475 N N . THR A 1 183 ? 6.749 6.278 -20.253 1.00 89.12 183 THR A N 1
ATOM 1476 C CA . THR A 1 183 ? 5.728 6.796 -19.343 1.00 89.12 183 THR A CA 1
ATOM 1477 C C . THR A 1 183 ? 4.345 6.229 -19.679 1.00 89.12 183 THR A C 1
ATOM 1479 O O . THR A 1 183 ? 4.083 5.795 -20.801 1.00 89.12 183 THR A O 1
ATOM 1482 N N . LEU A 1 184 ? 3.438 6.242 -18.701 1.00 86.56 184 LEU A N 1
ATOM 1483 C CA . LEU A 1 184 ? 2.009 5.990 -18.907 1.00 86.56 184 LEU A CA 1
ATOM 1484 C C . LEU A 1 184 ? 1.278 7.219 -19.495 1.00 86.56 184 LEU A C 1
ATOM 1486 O O . LEU A 1 184 ? 0.135 7.121 -19.951 1.00 86.56 184 LEU A O 1
ATOM 1490 N N . HIS A 1 185 ? 1.917 8.392 -19.499 1.00 76.75 185 HIS A N 1
ATOM 1491 C CA . HIS A 1 185 ? 1.313 9.630 -19.977 1.00 76.75 185 HIS A CA 1
ATOM 1492 C C . HIS A 1 185 ? 1.328 9.740 -21.509 1.00 76.75 185 HIS A C 1
ATOM 1494 O O . HIS A 1 185 ? 2.341 9.543 -22.179 1.00 76.75 185 HIS A O 1
ATOM 1500 N N . LYS A 1 186 ? 0.172 10.100 -22.082 1.00 61.97 186 LYS A N 1
ATOM 1501 C CA . LYS A 1 186 ? 0.049 10.426 -23.509 1.00 61.97 186 LYS A CA 1
ATOM 1502 C C . LYS A 1 186 ? 0.523 11.856 -23.752 1.00 61.97 186 LYS A C 1
ATOM 1504 O O . LYS A 1 186 ? -0.004 12.780 -23.129 1.00 61.97 186 LYS A O 1
ATOM 1509 N N . SER A 1 187 ? 1.442 12.032 -24.696 1.00 49.75 187 SER A N 1
ATOM 1510 C CA . SER A 1 187 ? 1.952 13.317 -25.192 1.00 49.75 187 SER A CA 1
ATOM 1511 C C . SER A 1 187 ? 0.842 14.145 -25.861 1.00 49.75 187 SER A C 1
ATOM 1513 O O . SER A 1 187 ? 0.684 14.176 -27.078 1.00 49.75 187 SER A O 1
ATOM 1515 N N . THR A 1 188 ? 0.031 14.808 -25.036 1.00 42.72 188 THR A N 1
ATOM 1516 C CA . THR A 1 188 ? -1.160 15.555 -25.460 1.00 42.72 188 THR A CA 1
ATOM 1517 C C . THR A 1 188 ? -0.886 17.054 -25.296 1.00 42.72 188 THR A C 1
ATOM 1519 O O . THR A 1 188 ? -0.819 17.518 -24.158 1.00 42.72 188 THR A O 1
ATOM 1522 N N . PRO A 1 189 ? -0.733 17.842 -26.377 1.00 41.19 189 PRO A N 1
ATOM 1523 C CA . PRO A 1 189 ? -0.248 19.227 -26.305 1.00 41.19 189 PRO A CA 1
ATOM 1524 C C . PRO A 1 189 ? 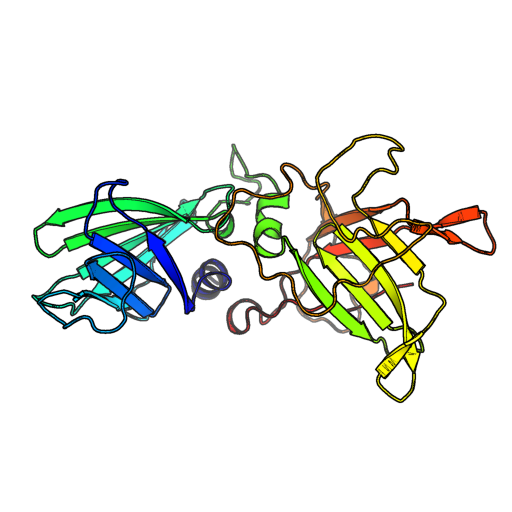-1.290 20.250 -25.804 1.00 41.19 189 PRO A C 1
ATOM 1526 O O . PRO A 1 189 ? -1.164 21.442 -26.068 1.00 41.19 189 PRO A O 1
ATOM 1529 N N . SER A 1 190 ? -2.334 19.813 -25.088 1.00 39.16 190 SER A N 1
ATOM 1530 C CA . SER A 1 190 ? -3.276 20.704 -24.406 1.00 39.16 190 SER A CA 1
ATOM 1531 C C . SER A 1 190 ? -4.075 19.993 -23.310 1.00 39.16 190 SER A C 1
ATOM 1533 O O . SER A 1 190 ? -4.935 19.164 -23.599 1.00 39.16 190 SER A O 1
ATOM 1535 N N . SER A 1 191 ? -3.845 20.396 -22.059 1.00 36.97 191 SER A N 1
ATOM 1536 C CA . SER A 1 191 ? -4.924 20.719 -21.114 1.00 36.97 191 SER A CA 1
ATOM 1537 C C . SER A 1 191 ? -4.350 21.475 -19.913 1.00 36.97 191 SER A C 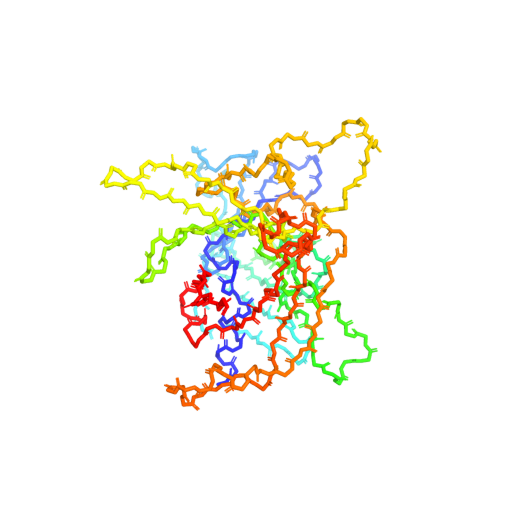1
ATOM 1539 O O . SER A 1 191 ? -3.455 20.983 -19.224 1.00 36.97 191 SER A O 1
ATOM 1541 N N . THR A 1 192 ? -4.856 22.679 -19.661 1.00 41.47 192 THR A N 1
ATOM 1542 C CA . THR A 1 192 ? -4.438 23.545 -18.552 1.00 41.47 192 THR A CA 1
ATOM 1543 C C . THR A 1 192 ? -4.824 22.937 -17.197 1.00 41.47 192 THR A C 1
ATOM 1545 O O . THR A 1 192 ? -5.970 22.545 -17.021 1.00 41.47 192 THR A O 1
ATOM 1548 N N . PHE A 1 193 ? -3.893 22.950 -16.232 1.00 40.22 193 PHE A N 1
ATOM 1549 C CA . PHE A 1 193 ? -4.044 22.488 -14.836 1.00 40.22 193 PHE A CA 1
ATOM 1550 C C . PHE A 1 193 ? -4.404 21.003 -14.620 1.00 40.22 193 PHE A C 1
ATOM 1552 O O . PHE A 1 193 ? -5.557 20.620 -14.766 1.00 40.22 193 PHE A O 1
ATOM 1559 N N . MET A 1 194 ? -3.440 20.217 -14.106 1.00 37.78 194 MET A N 1
ATOM 1560 C CA . MET A 1 194 ? -3.631 19.319 -12.933 1.00 37.78 194 MET A CA 1
ATOM 1561 C C . MET A 1 194 ? -2.355 18.581 -12.445 1.00 37.78 194 MET A C 1
ATOM 1563 O O . MET A 1 194 ? -2.460 17.580 -11.741 1.00 37.78 194 MET A O 1
ATOM 1567 N N . TRP A 1 195 ? -1.139 19.072 -12.735 1.00 41.41 195 TRP A N 1
ATOM 1568 C CA . TRP A 1 195 ? 0.091 18.597 -12.067 1.00 41.41 195 TRP A CA 1
ATOM 1569 C C . TRP A 1 195 ? 1.247 19.617 -12.063 1.00 41.41 195 TRP A C 1
ATOM 1571 O O . TRP A 1 195 ? 1.191 20.638 -12.749 1.00 41.41 195 TRP A O 1
ATOM 1581 N N . LYS A 1 196 ? 2.289 19.327 -11.267 1.00 38.81 196 LYS A N 1
ATOM 1582 C CA . LYS A 1 196 ? 3.650 19.899 -11.322 1.00 38.81 196 LYS A CA 1
ATOM 1583 C C . LYS A 1 196 ? 4.657 18.741 -11.406 1.00 38.81 196 LYS A C 1
ATOM 1585 O O . LYS A 1 196 ? 4.353 17.656 -10.926 1.00 38.81 196 LYS A O 1
ATOM 1590 N N . THR A 1 197 ? 5.834 19.003 -11.985 1.00 47.88 197 THR A N 1
ATOM 1591 C CA . THR A 1 197 ? 6.974 18.066 -12.145 1.00 47.88 197 THR A CA 1
ATOM 1592 C C . THR A 1 197 ? 6.602 16.716 -12.758 1.00 47.88 197 THR A C 1
ATOM 1594 O O . THR A 1 197 ? 6.504 15.694 -12.077 1.00 47.88 197 THR A O 1
ATOM 1597 N N . HIS A 1 198 ? 6.385 16.736 -14.066 1.00 55.66 198 HIS A N 1
ATOM 1598 C CA . HIS A 1 198 ? 6.158 15.559 -14.893 1.00 55.66 198 HIS A CA 1
ATOM 1599 C C . HIS A 1 198 ? 7.356 15.345 -15.818 1.00 55.66 198 HIS A C 1
ATOM 1601 O O . HIS A 1 198 ? 7.927 16.316 -16.310 1.00 55.66 198 HIS A O 1
ATOM 1607 N N . ALA A 1 199 ? 7.704 14.086 -16.076 1.00 55.56 199 ALA A N 1
ATOM 1608 C CA . ALA A 1 199 ? 8.720 13.736 -17.058 1.00 55.56 199 ALA A CA 1
ATOM 1609 C C . ALA A 1 199 ? 8.121 13.789 -18.477 1.00 55.56 199 ALA A C 1
ATOM 1611 O O . ALA A 1 199 ? 7.239 12.992 -18.800 1.00 55.56 199 ALA A O 1
ATOM 1612 N N . SER A 1 200 ? 8.592 14.717 -19.317 1.00 66.12 200 SER A N 1
ATOM 1613 C CA . SER A 1 200 ? 8.366 14.666 -20.772 1.00 66.12 200 SER A CA 1
ATOM 1614 C C . SER A 1 200 ? 9.470 13.846 -21.440 1.00 66.12 200 SER A C 1
ATOM 1616 O O . SER A 1 200 ? 10.540 13.659 -20.857 1.00 66.12 200 SER A O 1
ATOM 1618 N N . ALA A 1 201 ? 9.257 13.426 -22.688 1.00 63.19 201 ALA A N 1
ATOM 1619 C CA . ALA A 1 201 ? 10.343 12.927 -23.530 1.00 63.19 201 ALA A CA 1
ATOM 1620 C C . ALA A 1 201 ? 11.438 13.997 -23.710 1.00 63.19 201 ALA A C 1
ATOM 1622 O O . ALA A 1 201 ? 12.617 13.677 -23.669 1.00 63.19 201 ALA A O 1
ATOM 1623 N N . ASP A 1 202 ? 11.060 15.272 -23.826 1.00 63.75 202 ASP A N 1
ATOM 1624 C CA . ASP A 1 202 ? 11.997 16.396 -23.996 1.00 63.75 202 ASP A CA 1
ATOM 1625 C C . ASP A 1 202 ? 12.686 16.807 -22.682 1.00 63.75 202 ASP A C 1
ATOM 1627 O O . ASP A 1 202 ? 13.761 17.400 -22.696 1.00 63.75 202 ASP A O 1
ATOM 1631 N N . PHE A 1 203 ? 12.054 16.506 -21.540 1.00 66.75 203 PHE A N 1
ATOM 1632 C CA . PHE A 1 203 ? 12.490 16.915 -20.202 1.00 66.75 203 PHE A CA 1
ATOM 1633 C C . PHE A 1 203 ? 12.179 15.814 -19.170 1.00 66.75 203 PHE A C 1
ATOM 1635 O O . PHE A 1 203 ? 11.167 15.896 -18.459 1.00 66.75 203 PHE A O 1
ATOM 1642 N N . PRO A 1 204 ? 13.012 14.762 -19.071 1.00 77.56 204 PRO A N 1
ATOM 1643 C CA . PRO A 1 204 ? 12.864 13.744 -18.039 1.00 77.56 204 PRO A CA 1
ATOM 1644 C C . PRO A 1 204 ? 13.114 14.357 -16.653 1.00 77.56 204 PRO A C 1
ATOM 1646 O O . PRO A 1 204 ? 14.062 15.115 -16.464 1.00 77.56 204 PRO A O 1
ATOM 1649 N N . MET A 1 205 ? 12.277 14.032 -15.665 1.00 76.00 205 MET A N 1
ATOM 1650 C CA . MET A 1 205 ? 12.396 14.562 -14.300 1.00 76.00 205 MET A CA 1
ATOM 1651 C C . MET A 1 205 ? 12.514 13.434 -13.280 1.00 76.00 205 MET A C 1
ATOM 1653 O O . MET A 1 205 ? 11.699 12.513 -13.288 1.00 76.00 205 MET A O 1
ATOM 1657 N N . LEU A 1 206 ? 13.481 13.552 -12.366 1.00 81.38 206 LEU A N 1
ATOM 1658 C CA . LEU A 1 206 ? 13.571 12.701 -11.181 1.00 81.38 206 LEU A CA 1
ATOM 1659 C C . LEU A 1 206 ? 12.720 13.279 -10.047 1.00 81.38 206 LEU A C 1
ATOM 1661 O O . LEU A 1 206 ? 12.745 14.482 -9.778 1.00 81.38 206 LEU A O 1
ATOM 1665 N N . ARG A 1 207 ? 11.980 12.403 -9.374 1.00 79.69 207 ARG A N 1
ATOM 1666 C CA . ARG A 1 207 ? 11.133 12.684 -8.206 1.00 79.69 207 ARG A CA 1
ATOM 1667 C C . ARG A 1 207 ? 11.826 12.282 -6.901 1.00 79.69 207 ARG A C 1
ATOM 1669 O O . ARG A 1 207 ? 11.447 12.764 -5.835 1.00 79.69 207 ARG A O 1
ATOM 1676 N N . GLY A 1 208 ? 12.868 11.452 -6.980 1.00 68.00 208 GLY A N 1
ATOM 1677 C CA . GLY A 1 208 ? 13.699 11.033 -5.858 1.00 68.00 208 GLY A CA 1
ATOM 1678 C C . GLY A 1 208 ? 12.999 10.067 -4.900 1.00 68.00 208 GLY A C 1
ATOM 1679 O O . GLY A 1 208 ? 11.962 9.471 -5.201 1.00 68.00 208 GLY A O 1
ATOM 1680 N N . LYS A 1 209 ? 13.574 9.913 -3.699 1.00 58.97 209 LYS A N 1
ATOM 1681 C CA . LYS A 1 209 ? 13.051 9.012 -2.660 1.00 58.97 209 LYS A CA 1
ATOM 1682 C C . LYS A 1 209 ? 11.793 9.561 -1.976 1.00 58.97 209 LYS A C 1
ATOM 1684 O O . LYS A 1 209 ? 11.824 9.940 -0.807 1.00 58.97 209 LYS A O 1
ATOM 1689 N N . GLY A 1 210 ? 10.676 9.480 -2.693 1.00 51.66 210 GLY A N 1
ATOM 1690 C CA . GLY A 1 210 ? 9.346 9.336 -2.114 1.00 51.66 210 GLY A CA 1
ATOM 1691 C C . GLY A 1 210 ? 8.352 10.442 -2.454 1.00 51.66 210 GLY A C 1
ATOM 1692 O O . GLY A 1 210 ? 8.368 11.515 -1.858 1.00 51.66 210 GLY A O 1
ATOM 1693 N N . ALA A 1 211 ? 7.332 10.079 -3.232 1.00 47.28 211 ALA A N 1
ATOM 1694 C CA . ALA A 1 211 ? 5.988 10.263 -2.705 1.00 47.28 211 ALA A CA 1
ATOM 1695 C C . ALA A 1 211 ? 5.646 9.030 -1.848 1.00 47.28 211 ALA A C 1
ATOM 1697 O O . ALA A 1 211 ? 5.916 7.891 -2.233 1.00 47.28 211 ALA A O 1
ATOM 1698 N N . GLY A 1 212 ? 5.083 9.247 -0.659 1.00 50.47 212 GLY A N 1
ATOM 1699 C CA . GLY A 1 212 ? 4.495 8.155 0.115 1.00 50.47 212 GLY A CA 1
ATOM 1700 C C . GLY A 1 212 ? 3.233 7.636 -0.576 1.00 50.47 212 GLY A C 1
ATOM 1701 O O . GLY A 1 212 ? 2.500 8.419 -1.184 1.00 50.47 212 GLY A O 1
ATOM 1702 N N . VAL A 1 213 ? 2.963 6.331 -0.455 1.00 51.66 213 VAL A N 1
ATOM 1703 C CA . VAL A 1 213 ? 1.703 5.716 -0.912 1.00 51.66 213 VAL A CA 1
ATOM 1704 C C . VAL A 1 213 ? 0.537 6.486 -0.293 1.00 51.66 213 VAL A C 1
ATOM 1706 O O . VAL A 1 213 ? 0.430 6.541 0.935 1.00 51.66 213 VAL A 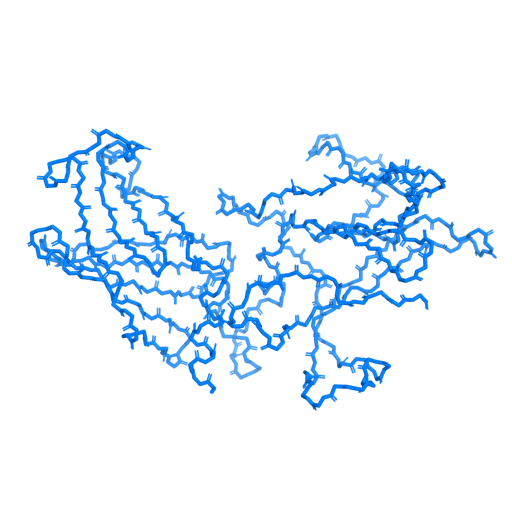O 1
ATOM 1709 N N . ASN A 1 214 ? -0.320 7.097 -1.115 1.00 50.50 214 ASN A N 1
ATOM 1710 C CA . ASN A 1 214 ? -1.367 7.977 -0.602 1.00 50.50 214 ASN A CA 1
ATOM 1711 C C . ASN A 1 214 ? -2.562 7.174 -0.079 1.00 50.50 214 ASN A C 1
ATOM 1713 O O . ASN A 1 214 ? -3.534 6.947 -0.791 1.00 50.50 214 ASN A O 1
ATOM 1717 N N . THR A 1 215 ? -2.503 6.783 1.191 1.00 50.16 215 THR A N 1
ATOM 1718 C CA . THR A 1 215 ? -3.565 6.028 1.872 1.00 50.16 215 THR A CA 1
ATOM 1719 C C . THR A 1 215 ? -4.863 6.813 2.075 1.00 50.16 215 THR A C 1
ATOM 1721 O O . THR A 1 215 ? -5.861 6.217 2.459 1.00 50.16 215 THR A O 1
ATOM 1724 N N . ASN A 1 216 ? -4.866 8.133 1.847 1.00 48.91 216 ASN A N 1
ATOM 1725 C CA . ASN A 1 216 ? -5.933 9.033 2.301 1.00 48.91 216 ASN A CA 1
ATOM 1726 C C . ASN A 1 216 ? -6.728 9.680 1.145 1.00 48.91 216 ASN A C 1
ATOM 1728 O O . ASN A 1 216 ? -7.503 10.607 1.375 1.00 48.91 216 ASN A O 1
ATOM 1732 N N . SER A 1 217 ? -6.543 9.232 -0.103 1.00 56.50 217 SER A N 1
ATOM 1733 C CA . SER A 1 217 ? -7.345 9.668 -1.259 1.00 56.50 217 SER A CA 1
ATOM 1734 C C . SER A 1 217 ? -7.961 8.483 -1.995 1.00 56.50 217 SER A C 1
ATOM 1736 O O . SER A 1 217 ? -7.613 7.338 -1.745 1.00 56.50 217 SER A O 1
ATOM 1738 N N . ARG A 1 218 ? -8.841 8.744 -2.968 1.00 60.44 218 ARG A N 1
ATOM 1739 C CA . ARG A 1 218 ? -9.204 7.735 -3.981 1.00 60.44 218 ARG A CA 1
ATOM 1740 C C . ARG A 1 218 ? -7.982 7.400 -4.866 1.00 60.44 218 ARG A C 1
ATOM 1742 O O . ARG A 1 218 ? -7.089 8.252 -4.949 1.00 60.44 218 ARG A O 1
ATOM 1749 N N . PRO A 1 219 ? -7.944 6.225 -5.533 1.00 63.69 219 PRO A N 1
ATOM 1750 C CA . PRO A 1 219 ? -6.932 5.889 -6.542 1.00 63.69 219 PRO A CA 1
ATOM 1751 C C . PRO A 1 219 ? -6.701 7.033 -7.530 1.00 63.69 219 PRO A C 1
ATOM 1753 O O . PRO A 1 219 ? -7.661 7.598 -8.065 1.00 63.69 219 PRO A O 1
ATOM 1756 N N . LYS A 1 220 ? -5.433 7.403 -7.747 1.00 67.06 220 LYS A N 1
ATOM 1757 C CA . LYS A 1 220 ? -5.061 8.521 -8.634 1.00 67.06 220 LYS A CA 1
ATOM 1758 C C . LYS A 1 220 ? -5.359 8.182 -10.089 1.00 67.06 220 LYS A C 1
ATOM 1760 O O . LYS A 1 220 ? -5.810 9.031 -10.854 1.00 67.06 220 LYS A O 1
ATOM 1765 N N . PHE A 1 221 ? -5.134 6.924 -10.445 1.00 69.06 221 PHE A N 1
ATOM 1766 C CA . PHE A 1 221 ? -5.397 6.362 -11.758 1.00 69.06 221 PHE A CA 1
ATOM 1767 C C . PHE A 1 221 ? -6.642 5.483 -11.648 1.00 69.06 221 PHE A C 1
ATOM 1769 O O . PHE A 1 221 ? -6.729 4.657 -10.746 1.00 69.06 221 PHE A O 1
ATOM 1776 N N . ARG A 1 222 ? -7.635 5.632 -12.533 1.00 64.31 222 ARG A N 1
ATOM 1777 C CA . ARG A 1 222 ? -8.812 4.739 -12.490 1.00 64.31 222 ARG A CA 1
ATOM 1778 C C . ARG A 1 222 ? -8.505 3.365 -13.074 1.00 64.31 222 ARG A C 1
ATOM 1780 O O . ARG A 1 222 ? -8.845 2.366 -12.455 1.00 64.31 222 ARG A O 1
ATOM 1787 N N . PHE A 1 223 ? -7.802 3.347 -14.200 1.00 74.25 223 PHE A N 1
ATOM 1788 C CA . PHE A 1 223 ? -7.396 2.148 -14.925 1.00 74.25 223 PHE A CA 1
ATOM 1789 C C . PHE A 1 223 ? -5.887 2.181 -15.132 1.00 74.25 223 PHE A C 1
ATOM 1791 O O . PHE A 1 223 ? -5.336 3.258 -15.382 1.00 74.25 223 PHE A O 1
ATOM 1798 N N . LEU A 1 224 ? -5.238 1.023 -15.060 1.00 82.44 224 LEU A N 1
ATOM 1799 C CA . LEU A 1 224 ? -3.833 0.850 -15.437 1.00 82.44 224 LEU A CA 1
ATOM 1800 C C . LEU A 1 224 ? -3.759 -0.272 -16.482 1.00 82.44 224 LEU A C 1
ATOM 1802 O O . LEU A 1 224 ? -4.486 -1.252 -16.341 1.00 82.44 224 LEU A O 1
ATOM 1806 N N . PRO A 1 225 ? -2.911 -0.178 -17.524 1.00 87.62 225 PRO A N 1
ATOM 1807 C CA . PRO A 1 225 ? -2.840 -1.179 -18.590 1.00 87.62 225 PRO A CA 1
ATOM 1808 C C . PRO A 1 225 ? -2.056 -2.420 -18.127 1.00 87.62 225 PRO A C 1
ATOM 1810 O O . PRO A 1 225 ? -0.968 -2.708 -18.623 1.00 87.62 225 PRO A O 1
ATOM 1813 N N . VAL A 1 226 ? -2.602 -3.121 -17.134 1.00 90.81 226 VAL A N 1
ATOM 1814 C CA . VAL A 1 226 ? -2.004 -4.289 -16.483 1.00 90.81 226 VAL A CA 1
ATOM 1815 C C . VAL A 1 226 ? -2.523 -5.564 -17.132 1.00 90.81 226 VAL A C 1
ATOM 1817 O O . VAL A 1 226 ? -3.728 -5.755 -17.278 1.00 90.81 226 VAL A O 1
ATOM 1820 N N . GLN A 1 227 ? -1.611 -6.457 -17.500 1.00 91.19 227 GLN A N 1
ATOM 1821 C CA . GLN A 1 227 ? -1.925 -7.750 -18.107 1.00 91.19 227 GLN A CA 1
ATOM 1822 C C . GLN A 1 227 ? -1.258 -8.875 -17.316 1.00 91.19 227 GLN A C 1
ATOM 1824 O O . GLN A 1 227 ? -0.149 -8.701 -16.815 1.00 91.19 227 GLN A O 1
ATOM 1829 N N . LEU A 1 228 ? -1.916 -10.029 -17.211 1.00 90.81 228 LEU A N 1
ATOM 1830 C CA . LEU A 1 228 ? -1.302 -11.249 -16.689 1.00 90.81 228 LEU A CA 1
ATOM 1831 C C . LEU A 1 228 ? -0.579 -11.955 -17.841 1.00 90.81 228 LEU A C 1
ATOM 1833 O O . LEU A 1 228 ? -1.188 -12.206 -18.881 1.00 90.81 228 LEU A O 1
ATOM 1837 N N . VAL A 1 229 ? 0.713 -12.233 -17.676 1.00 91.50 229 VAL A N 1
ATOM 1838 C CA . VAL A 1 229 ? 1.578 -12.804 -18.721 1.00 91.50 229 VAL A CA 1
ATOM 1839 C C . VAL A 1 229 ? 2.472 -13.896 -18.147 1.00 91.50 229 VAL A C 1
ATOM 1841 O O . VAL A 1 229 ? 2.799 -13.871 -16.962 1.00 91.50 229 VAL A O 1
ATOM 1844 N N . ASP A 1 230 ? 2.894 -14.842 -18.980 1.00 90.38 230 ASP A N 1
ATOM 1845 C CA . ASP A 1 230 ? 3.772 -15.932 -18.548 1.00 90.38 230 ASP A CA 1
ATOM 1846 C C . ASP A 1 230 ? 5.161 -15.414 -18.133 1.00 90.38 230 ASP A C 1
ATOM 1848 O O . ASP A 1 230 ? 5.666 -14.424 -18.673 1.00 90.38 230 ASP A O 1
ATOM 1852 N N . PHE A 1 231 ? 5.783 -16.068 -17.148 1.00 86.38 231 PHE A N 1
ATOM 1853 C CA . PHE A 1 231 ? 7.072 -15.634 -16.604 1.00 86.38 231 PHE A CA 1
ATOM 1854 C C . PHE A 1 231 ? 8.203 -15.743 -17.656 1.00 86.38 231 PHE A C 1
ATOM 1856 O O . PHE A 1 231 ? 8.402 -16.829 -18.209 1.00 86.38 231 PHE A O 1
ATOM 1863 N N . PRO A 1 232 ? 8.970 -14.663 -17.935 1.00 85.00 232 PRO A N 1
ATOM 1864 C CA . PRO A 1 232 ? 9.964 -14.648 -19.011 1.00 85.00 232 PRO A CA 1
ATOM 1865 C C . PRO A 1 232 ? 11.026 -15.741 -18.891 1.00 85.00 232 PRO A C 1
ATOM 1867 O O . PRO A 1 232 ? 11.612 -15.962 -17.823 1.00 85.00 232 PRO A O 1
ATOM 1870 N N . SER A 1 233 ? 11.331 -16.399 -20.011 1.00 81.56 233 SER A N 1
ATOM 1871 C CA . SER A 1 233 ? 12.203 -17.577 -20.011 1.00 81.56 233 SER A CA 1
ATOM 1872 C C . SER A 1 233 ? 13.656 -17.243 -19.638 1.00 81.56 233 SER A C 1
ATOM 1874 O O . SER A 1 233 ? 14.404 -18.085 -19.143 1.00 81.56 233 SER A O 1
ATOM 1876 N N . GLU A 1 234 ? 14.031 -15.980 -19.804 1.00 78.31 234 GLU A N 1
ATOM 1877 C CA . GLU A 1 234 ? 15.364 -15.402 -19.664 1.00 78.31 234 GLU A CA 1
ATOM 1878 C C . GLU A 1 234 ? 15.689 -15.103 -18.190 1.00 78.31 234 GLU A C 1
ATOM 1880 O O . GLU A 1 234 ? 16.858 -15.024 -17.800 1.00 78.31 234 GLU A O 1
ATOM 1885 N N . LEU A 1 235 ? 14.651 -14.991 -17.352 1.00 74.75 235 LEU A N 1
ATOM 1886 C CA . LEU A 1 235 ? 14.738 -14.837 -15.897 1.00 74.75 235 LEU A CA 1
ATOM 1887 C C . LEU A 1 235 ? 14.837 -16.191 -15.163 1.00 74.75 235 LEU A C 1
ATOM 1889 O O . LEU A 1 235 ? 15.004 -16.225 -13.947 1.00 74.75 235 LEU A O 1
ATOM 1893 N N . ASN A 1 236 ? 14.787 -17.323 -15.877 1.00 69.50 236 ASN A N 1
ATOM 1894 C CA . ASN A 1 236 ? 14.791 -18.664 -15.276 1.00 69.50 236 ASN A CA 1
ATOM 1895 C C . ASN A 1 236 ? 16.103 -19.101 -14.605 1.00 69.50 236 ASN A C 1
ATOM 1897 O O . ASN A 1 236 ? 16.092 -20.109 -13.889 1.00 69.50 236 ASN A O 1
ATOM 1901 N N . ARG A 1 237 ? 17.236 -18.454 -14.900 1.00 66.56 237 ARG A N 1
ATOM 1902 C CA . ARG A 1 237 ? 18.567 -18.950 -14.512 1.00 66.56 237 ARG A CA 1
ATOM 1903 C C . ARG A 1 237 ? 18.820 -18.737 -13.015 1.00 66.56 237 ARG A C 1
ATOM 1905 O O . ARG A 1 237 ? 18.992 -17.606 -12.582 1.00 66.56 237 ARG A O 1
ATOM 1912 N N . GLY A 1 238 ? 18.899 -19.831 -12.255 1.00 64.06 238 GLY A N 1
ATOM 1913 C CA . GLY A 1 238 ? 19.315 -19.825 -10.844 1.00 64.06 238 GLY A CA 1
ATOM 1914 C C . GLY A 1 238 ? 18.200 -19.681 -9.800 1.00 64.06 238 GLY A C 1
ATOM 1915 O O . GLY A 1 238 ? 18.517 -19.601 -8.620 1.00 64.06 238 GLY A O 1
ATOM 1916 N N . ARG A 1 239 ? 16.919 -19.676 -10.198 1.00 69.75 239 ARG A N 1
ATOM 1917 C CA . ARG A 1 239 ? 15.776 -19.779 -9.269 1.00 69.75 239 ARG A CA 1
ATOM 1918 C C . ARG A 1 239 ? 15.257 -21.214 -9.182 1.00 69.75 239 ARG A C 1
ATOM 1920 O O . ARG A 1 239 ? 15.076 -21.848 -10.224 1.00 69.75 239 ARG A O 1
ATOM 1927 N N . GLU A 1 240 ? 14.985 -21.680 -7.963 1.00 64.75 240 GLU A N 1
ATOM 1928 C CA . GLU A 1 240 ? 14.375 -22.989 -7.686 1.00 64.75 240 GLU A CA 1
ATOM 1929 C C . GLU A 1 240 ? 12.840 -22.907 -7.742 1.00 64.75 240 GLU A C 1
ATOM 1931 O O . GLU A 1 240 ? 12.230 -23.552 -8.596 1.00 64.75 240 GLU A O 1
ATOM 1936 N N . GLU A 1 241 ? 12.221 -22.049 -6.924 1.00 69.25 241 GLU A N 1
ATOM 1937 C CA . GLU A 1 241 ? 10.795 -21.704 -7.035 1.00 69.25 241 GLU A CA 1
ATOM 1938 C C . GLU A 1 241 ? 10.576 -20.504 -7.973 1.00 69.25 241 GLU A C 1
ATOM 1940 O O . GLU A 1 241 ? 11.444 -19.638 -8.129 1.00 69.25 241 GLU A O 1
ATOM 1945 N N . LYS A 1 242 ? 9.433 -20.489 -8.677 1.00 70.06 242 LYS A N 1
ATOM 1946 C CA . LYS A 1 242 ? 9.106 -19.498 -9.717 1.00 70.06 242 LYS A CA 1
ATOM 1947 C C . LYS A 1 242 ? 7.595 -19.279 -9.829 1.00 70.06 242 LYS A C 1
ATOM 1949 O O . LYS A 1 242 ? 6.850 -20.262 -9.796 1.00 70.06 242 LYS A O 1
ATOM 1954 N N . PRO A 1 243 ? 7.122 -18.041 -10.060 1.00 77.06 243 PRO A N 1
ATOM 1955 C CA . PRO A 1 243 ? 5.755 -17.819 -10.509 1.00 77.06 243 PRO A CA 1
ATOM 1956 C C . PRO A 1 243 ? 5.579 -18.369 -11.934 1.00 77.06 243 PRO A C 1
ATOM 1958 O O . PRO A 1 243 ? 6.479 -18.261 -12.764 1.00 77.06 243 PRO A O 1
ATOM 1961 N N . GLN A 1 244 ? 4.409 -18.934 -12.240 1.00 81.75 244 GLN A N 1
ATOM 1962 C CA . GLN A 1 244 ? 4.061 -19.308 -13.621 1.00 81.75 244 GLN A CA 1
ATOM 1963 C C . GLN A 1 244 ? 3.746 -18.069 -14.470 1.00 81.75 244 GLN A C 1
ATOM 1965 O O . GLN A 1 244 ? 4.092 -18.015 -15.648 1.00 81.75 244 GLN A O 1
ATOM 1970 N N . GLN A 1 245 ? 3.107 -17.072 -13.854 1.00 87.19 245 GLN A N 1
ATOM 1971 C CA . GLN A 1 245 ? 2.655 -15.842 -14.494 1.00 87.19 245 GLN A CA 1
ATOM 1972 C C . GLN A 1 245 ? 2.921 -14.638 -13.585 1.00 87.19 245 GLN A C 1
ATOM 1974 O O . GLN A 1 245 ? 2.912 -14.759 -12.359 1.00 87.19 245 GLN A O 1
ATOM 1979 N N . VAL A 1 246 ? 3.147 -13.478 -14.194 1.00 90.62 246 VAL A N 1
ATOM 1980 C CA . VAL A 1 246 ? 3.422 -12.188 -13.547 1.00 90.62 246 VAL A CA 1
ATOM 1981 C C . VAL A 1 246 ? 2.532 -11.101 -14.136 1.00 90.62 246 VAL A C 1
ATOM 1983 O O . VAL A 1 246 ? 1.992 -11.245 -15.234 1.00 90.62 246 VAL A O 1
ATOM 1986 N N . LEU A 1 247 ? 2.372 -9.996 -13.410 1.00 92.31 247 LEU A N 1
ATOM 1987 C CA . LEU A 1 247 ? 1.704 -8.818 -13.957 1.00 92.31 247 LEU A CA 1
ATOM 1988 C C . LEU A 1 247 ? 2.700 -8.030 -14.816 1.00 92.31 247 LEU A C 1
ATOM 1990 O O . LEU A 1 247 ? 3.851 -7.855 -14.421 1.00 92.31 247 LEU A O 1
ATOM 1994 N N . ALA A 1 248 ? 2.256 -7.530 -15.964 1.00 93.81 248 ALA A N 1
ATOM 1995 C CA . ALA A 1 248 ? 3.033 -6.691 -16.870 1.00 93.81 248 ALA A CA 1
ATOM 1996 C C . ALA A 1 248 ? 2.323 -5.362 -17.146 1.00 93.81 248 ALA A C 1
ATOM 1998 O O . ALA A 1 248 ? 1.095 -5.314 -17.216 1.00 93.81 248 ALA A O 1
ATOM 1999 N N . MET A 1 249 ? 3.104 -4.299 -17.335 1.00 94.00 249 MET A N 1
ATOM 2000 C CA . MET A 1 249 ? 2.650 -2.967 -17.734 1.00 94.00 249 MET A CA 1
ATOM 2001 C C . MET A 1 249 ? 3.629 -2.376 -18.750 1.00 94.00 249 MET A C 1
ATOM 2003 O O . MET A 1 249 ? 4.832 -2.343 -18.499 1.00 94.00 249 MET A O 1
ATOM 2007 N N . GLU A 1 250 ? 3.113 -1.874 -19.869 1.00 93.56 250 GLU A N 1
ATOM 2008 C CA . GLU A 1 250 ? 3.922 -1.187 -20.881 1.00 93.56 250 GLU A CA 1
ATOM 2009 C C . GLU A 1 250 ? 3.968 0.325 -20.606 1.00 93.56 250 GLU A C 1
ATOM 2011 O O . GLU A 1 250 ? 2.933 0.955 -20.374 1.00 93.56 250 GLU A O 1
ATOM 2016 N N . LEU A 1 251 ? 5.164 0.910 -20.670 1.00 92.31 251 LEU A N 1
ATOM 2017 C CA . LEU A 1 251 ? 5.419 2.350 -20.611 1.00 92.31 251 LEU A CA 1
ATOM 2018 C C . LEU A 1 251 ? 6.009 2.799 -21.954 1.00 92.31 251 LEU A C 1
ATOM 2020 O O . LEU A 1 251 ? 6.991 2.224 -22.420 1.00 92.31 251 LEU A O 1
ATOM 2024 N N . THR A 1 252 ? 5.437 3.824 -22.581 1.00 90.75 252 THR A N 1
ATOM 2025 C CA . THR A 1 252 ? 5.762 4.239 -23.961 1.00 90.75 252 THR A CA 1
ATOM 2026 C C . THR A 1 252 ? 6.128 5.726 -24.031 1.00 90.75 252 THR A C 1
ATOM 2028 O O . THR A 1 252 ? 6.292 6.367 -22.997 1.00 90.75 252 THR A O 1
ATOM 2031 N N . ASN A 1 253 ? 6.294 6.296 -25.229 1.00 88.75 253 ASN A N 1
ATOM 2032 C CA . ASN A 1 253 ? 6.569 7.728 -25.430 1.00 88.75 253 ASN A CA 1
ATOM 2033 C C . ASN A 1 253 ? 7.860 8.236 -24.741 1.00 88.75 253 ASN A C 1
ATOM 2035 O O . ASN A 1 253 ? 7.899 9.365 -24.251 1.00 88.75 253 ASN A O 1
ATOM 2039 N N . GLY A 1 254 ? 8.905 7.405 -24.658 1.00 89.62 254 GLY A N 1
ATOM 2040 C CA . GLY A 1 254 ? 10.212 7.795 -24.126 1.00 89.62 254 GLY A CA 1
ATOM 2041 C C . GLY A 1 254 ? 11.044 8.661 -25.080 1.00 89.62 254 GLY A C 1
ATOM 2042 O O . GLY A 1 254 ? 10.641 8.948 -26.209 1.00 89.62 254 GLY A O 1
ATOM 2043 N N . THR A 1 255 ? 12.241 9.058 -24.636 1.00 89.62 255 THR A N 1
ATOM 2044 C CA . THR A 1 255 ? 13.226 9.785 -25.458 1.00 89.62 255 THR A CA 1
ATOM 2045 C C . THR A 1 255 ? 13.571 9.000 -26.727 1.00 89.62 255 THR A C 1
ATOM 2047 O O . THR A 1 255 ? 13.716 7.778 -26.679 1.00 89.62 255 THR A O 1
ATOM 2050 N N . LEU A 1 256 ? 13.767 9.686 -27.857 1.00 87.50 256 LEU A N 1
ATOM 2051 C CA . LEU A 1 256 ? 14.125 9.064 -29.142 1.00 87.50 256 LEU A CA 1
ATOM 2052 C C . LEU A 1 256 ? 15.496 8.377 -29.097 1.00 87.50 256 LEU A C 1
ATOM 2054 O O . LEU A 1 256 ? 16.465 8.959 -28.612 1.00 87.50 256 LEU A O 1
ATOM 2058 N N . CYS A 1 257 ? 15.577 7.146 -29.602 1.00 84.19 257 CYS A N 1
ATOM 2059 C CA . CYS A 1 257 ? 16.820 6.401 -29.771 1.00 84.19 257 CYS A CA 1
ATOM 2060 C C . CYS A 1 257 ? 17.689 7.024 -30.868 1.00 84.19 257 CYS A C 1
ATOM 2062 O O . CYS A 1 257 ? 17.309 7.058 -32.040 1.00 84.19 257 CYS A O 1
ATOM 2064 N N . ASP A 1 258 ? 18.893 7.417 -30.465 1.00 77.19 258 ASP A N 1
ATOM 2065 C CA . ASP A 1 258 ? 19.902 8.189 -31.195 1.00 77.19 258 ASP A CA 1
ATOM 2066 C C . ASP A 1 258 ? 20.269 7.596 -32.575 1.00 77.19 258 ASP A C 1
ATOM 2068 O O . ASP A 1 258 ? 20.755 8.301 -33.456 1.00 77.19 258 ASP A O 1
ATOM 2072 N N . SER A 1 259 ? 20.045 6.292 -32.761 1.00 70.81 259 SER A N 1
ATOM 2073 C CA . SER A 1 259 ? 20.396 5.508 -33.950 1.00 70.81 259 SER A CA 1
ATOM 2074 C C . SER A 1 259 ? 19.210 5.075 -34.824 1.00 70.81 259 SER A C 1
ATOM 2076 O O . SER A 1 259 ? 19.440 4.438 -35.853 1.00 70.81 259 SER A O 1
ATOM 2078 N N . ALA A 1 260 ? 17.962 5.356 -34.426 1.00 69.75 260 ALA A N 1
ATOM 2079 C CA . ALA A 1 260 ? 16.782 4.715 -35.026 1.00 69.75 260 ALA A CA 1
ATOM 2080 C C . ALA A 1 260 ? 15.528 5.596 -35.191 1.00 69.75 260 ALA A C 1
ATOM 2082 O O . ALA A 1 260 ? 14.597 5.154 -35.858 1.00 69.75 260 ALA A O 1
ATOM 2083 N N . ASP A 1 261 ? 15.459 6.781 -34.569 1.00 77.38 261 ASP A N 1
ATOM 2084 C CA . ASP A 1 261 ? 14.241 7.626 -34.496 1.00 77.38 261 ASP A CA 1
ATOM 2085 C C . ASP A 1 261 ? 13.007 6.908 -33.887 1.00 77.38 261 ASP A C 1
ATOM 2087 O O . ASP A 1 261 ? 11.853 7.301 -34.046 1.00 77.38 261 ASP A O 1
ATOM 2091 N N . VAL A 1 262 ? 13.256 5.830 -33.137 1.00 86.25 262 VAL A N 1
ATOM 2092 C CA . VAL A 1 262 ? 12.248 5.083 -32.373 1.00 86.25 262 VAL A CA 1
ATOM 2093 C C . VAL A 1 262 ? 12.219 5.619 -30.945 1.00 86.25 262 VAL A C 1
ATOM 2095 O O . VAL A 1 262 ? 13.261 5.729 -30.303 1.00 86.25 262 VAL A O 1
ATOM 2098 N N . GLN A 1 263 ? 11.038 5.936 -30.416 1.00 88.56 263 GLN A N 1
ATOM 2099 C CA . GLN A 1 263 ? 10.883 6.325 -29.009 1.00 88.56 263 GLN A CA 1
ATOM 2100 C C . GLN A 1 263 ? 11.186 5.144 -28.080 1.00 88.56 263 GLN A C 1
ATOM 2102 O O . GLN A 1 263 ? 10.673 4.044 -28.289 1.00 88.56 263 GLN A O 1
ATOM 2107 N N . ARG A 1 264 ? 11.982 5.373 -27.026 1.00 90.31 264 ARG A N 1
ATOM 2108 C CA . ARG A 1 264 ? 12.224 4.363 -25.985 1.00 90.31 264 ARG A CA 1
ATOM 2109 C C . ARG A 1 264 ? 10.900 3.953 -25.315 1.00 90.31 264 ARG A C 1
ATOM 2111 O O . ARG A 1 264 ? 9.997 4.768 -25.115 1.00 90.31 264 ARG A O 1
ATOM 2118 N N . SER A 1 265 ? 10.795 2.678 -24.962 1.00 92.56 265 SER A N 1
ATOM 2119 C CA . SER A 1 265 ? 9.657 2.095 -24.243 1.00 92.56 265 SER A CA 1
ATOM 2120 C C . SER A 1 265 ? 10.146 1.000 -23.300 1.00 92.56 265 SER A C 1
ATOM 2122 O O . SER A 1 265 ? 11.150 0.351 -23.589 1.00 92.56 265 SER A O 1
ATOM 2124 N N . THR A 1 266 ? 9.428 0.762 -22.204 1.00 93.62 266 THR A N 1
ATOM 2125 C CA . THR A 1 266 ? 9.802 -0.215 -21.174 1.00 93.62 266 THR A CA 1
ATOM 2126 C C . THR A 1 266 ? 8.623 -1.089 -20.785 1.00 93.62 266 THR A C 1
ATOM 2128 O O . THR A 1 266 ? 7.559 -0.583 -20.429 1.00 93.62 266 THR A O 1
ATOM 2131 N N . ARG A 1 267 ? 8.867 -2.397 -20.725 1.00 93.94 267 ARG A N 1
ATOM 2132 C CA . ARG A 1 267 ? 7.963 -3.377 -20.129 1.00 93.94 267 ARG A CA 1
ATOM 2133 C C . ARG A 1 267 ? 8.306 -3.595 -18.657 1.00 93.94 267 ARG A C 1
ATOM 2135 O O . ARG A 1 267 ? 9.335 -4.190 -18.344 1.00 93.94 267 ARG A O 1
ATOM 2142 N N . VAL A 1 268 ? 7.457 -3.124 -17.749 1.00 93.88 268 VAL A N 1
ATOM 2143 C CA . VAL A 1 268 ? 7.614 -3.352 -16.304 1.00 93.88 268 VAL A CA 1
ATOM 2144 C C . VAL A 1 268 ? 6.900 -4.643 -15.919 1.00 93.88 268 VAL A C 1
ATOM 2146 O O . VAL A 1 268 ? 5.728 -4.822 -16.249 1.00 93.88 268 VAL A O 1
ATOM 2149 N N . LEU A 1 269 ? 7.597 -5.527 -15.205 1.00 92.62 269 LEU A N 1
ATOM 2150 C CA . LEU A 1 269 ? 7.060 -6.789 -14.695 1.00 92.62 269 LEU A CA 1
ATOM 2151 C C . LEU A 1 269 ? 7.006 -6.755 -13.164 1.00 92.62 269 LEU A C 1
ATOM 2153 O O . LEU A 1 269 ? 7.955 -6.304 -12.522 1.00 92.62 269 LEU A O 1
ATOM 2157 N N . PHE A 1 270 ? 5.913 -7.251 -12.587 1.00 90.25 270 PHE A N 1
ATOM 2158 C CA . PHE A 1 270 ? 5.689 -7.300 -11.143 1.00 90.25 270 PHE A CA 1
ATOM 2159 C C . PHE A 1 270 ? 5.521 -8.752 -10.691 1.00 90.25 270 PHE A C 1
ATOM 2161 O O . PHE A 1 270 ? 4.599 -9.454 -11.113 1.00 90.25 270 PHE A O 1
ATOM 2168 N N . GLU A 1 271 ? 6.405 -9.173 -9.794 1.00 85.31 271 GLU A N 1
ATOM 2169 C CA . GLU A 1 271 ? 6.387 -10.466 -9.113 1.00 85.31 271 GLU A CA 1
ATOM 2170 C C . GLU A 1 271 ? 6.254 -10.257 -7.598 1.00 85.31 271 GLU A C 1
ATOM 2172 O O . GLU A 1 271 ? 6.670 -9.226 -7.064 1.00 85.31 271 GLU A O 1
ATOM 2177 N N . CYS A 1 272 ? 5.688 -11.234 -6.889 1.00 77.00 272 CYS A N 1
ATOM 2178 C CA . CYS A 1 272 ? 5.837 -11.294 -5.437 1.00 77.00 272 CYS A CA 1
ATOM 2179 C C . CYS A 1 272 ? 7.214 -11.901 -5.125 1.00 77.00 272 CYS A C 1
ATOM 2181 O O . CYS A 1 272 ? 7.470 -13.004 -5.608 1.00 77.00 272 CYS A O 1
ATOM 2183 N N . PRO A 1 273 ? 8.086 -11.242 -4.340 1.00 73.31 273 PRO A N 1
ATOM 2184 C CA . PRO A 1 273 ? 9.324 -11.866 -3.887 1.00 73.31 273 PRO A CA 1
ATOM 2185 C C . PRO A 1 273 ? 9.029 -12.993 -2.887 1.00 73.31 273 PRO A C 1
ATOM 2187 O O . PRO A 1 273 ? 8.012 -12.971 -2.190 1.00 73.31 273 PRO A O 1
ATOM 2190 N N . ASP A 1 274 ? 9.938 -13.960 -2.785 1.00 72.31 274 ASP A N 1
ATOM 2191 C CA . ASP A 1 274 ? 9.780 -15.148 -1.929 1.00 72.31 274 ASP A CA 1
ATOM 2192 C C . ASP A 1 274 ? 9.630 -14.763 -0.438 1.00 72.31 274 ASP A C 1
ATOM 2194 O O . ASP A 1 274 ? 8.889 -15.382 0.330 1.00 72.31 274 ASP A O 1
ATOM 2198 N N . ASP A 1 275 ? 10.288 -13.667 -0.046 1.00 71.75 275 ASP A N 1
ATOM 2199 C CA . ASP A 1 275 ? 10.244 -13.053 1.283 1.00 71.75 275 ASP A CA 1
ATOM 2200 C C . ASP A 1 275 ? 9.041 -12.120 1.519 1.00 71.75 275 ASP A C 1
ATOM 2202 O O . ASP A 1 275 ? 8.934 -11.519 2.592 1.00 71.75 275 ASP A O 1
ATOM 2206 N N . PHE A 1 276 ? 8.108 -11.990 0.565 1.00 73.50 276 PHE A N 1
ATOM 2207 C CA . PHE A 1 276 ? 7.053 -10.972 0.624 1.00 73.50 276 PHE A CA 1
ATOM 2208 C C . PHE A 1 276 ? 6.286 -11.012 1.948 1.00 73.50 276 PHE A C 1
ATOM 2210 O O . PHE A 1 276 ? 6.103 -9.979 2.592 1.00 73.50 276 PHE A O 1
ATOM 2217 N N . ALA A 1 277 ? 5.898 -12.210 2.397 1.00 68.81 277 ALA A N 1
ATOM 2218 C CA . ALA A 1 277 ? 5.154 -12.414 3.637 1.00 68.81 277 ALA A CA 1
ATOM 2219 C C . ALA A 1 277 ? 5.922 -12.016 4.914 1.00 68.81 277 ALA A C 1
ATOM 2221 O O . ALA A 1 277 ? 5.281 -11.805 5.942 1.00 68.81 277 ALA A O 1
ATOM 2222 N N . THR A 1 278 ? 7.253 -11.887 4.882 1.00 69.94 278 THR A N 1
ATOM 2223 C CA . THR A 1 278 ? 8.060 -11.439 6.030 1.00 69.94 278 THR A CA 1
ATOM 2224 C C . THR A 1 278 ? 8.499 -9.982 5.900 1.00 69.94 278 THR A C 1
ATOM 2226 O O . THR A 1 278 ? 8.397 -9.240 6.877 1.00 69.94 278 THR A O 1
ATOM 2229 N N . LEU A 1 279 ? 8.919 -9.514 4.718 1.00 67.12 279 LEU A N 1
ATOM 2230 C CA . LEU A 1 279 ? 9.643 -8.240 4.602 1.00 67.12 279 LEU A CA 1
ATOM 2231 C C . LEU A 1 279 ? 8.851 -7.045 4.042 1.00 67.12 279 LEU A C 1
ATOM 2233 O O . LEU A 1 279 ? 9.166 -5.929 4.444 1.00 67.12 279 LEU A O 1
ATOM 2237 N N . ALA A 1 280 ? 7.757 -7.219 3.283 1.00 62.97 280 ALA A N 1
ATOM 2238 C CA . ALA A 1 280 ? 7.041 -6.111 2.593 1.00 62.97 280 ALA A CA 1
ATOM 2239 C C . ALA A 1 280 ? 7.906 -5.301 1.603 1.00 62.97 280 ALA A C 1
ATOM 2241 O O . ALA A 1 280 ? 7.584 -4.156 1.270 1.00 62.97 280 ALA A O 1
ATOM 2242 N N . THR A 1 281 ? 9.044 -5.849 1.192 1.00 66.75 281 THR A N 1
ATOM 2243 C CA . THR A 1 281 ? 10.084 -5.145 0.449 1.00 66.75 281 THR A CA 1
ATOM 2244 C C . THR A 1 281 ? 9.726 -5.028 -1.023 1.00 66.75 281 THR A C 1
ATOM 2246 O O . THR A 1 281 ? 9.792 -5.989 -1.783 1.00 66.75 281 THR A O 1
ATO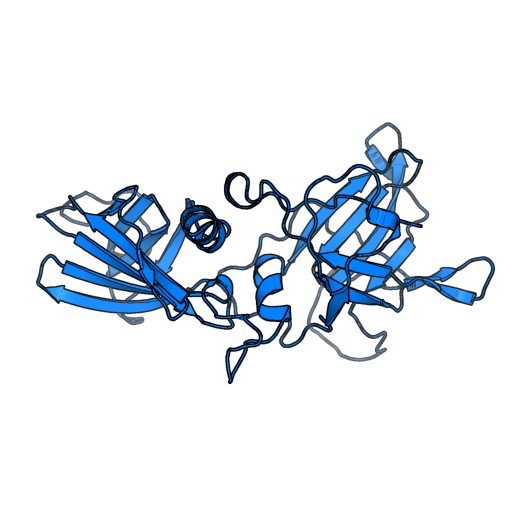M 2249 N N . HIS A 1 282 ? 9.397 -3.809 -1.439 1.00 73.19 282 HIS A N 1
ATOM 2250 C CA . HIS A 1 282 ? 9.289 -3.451 -2.848 1.00 73.19 282 HIS A CA 1
ATOM 2251 C C . HIS A 1 282 ? 10.656 -2.960 -3.308 1.00 73.19 282 HIS A C 1
ATOM 2253 O O . HIS A 1 282 ? 11.210 -2.014 -2.745 1.00 73.19 282 HIS A O 1
ATOM 2259 N N . GLN A 1 283 ? 11.219 -3.650 -4.293 1.00 76.25 283 GLN A N 1
ATOM 2260 C CA . GLN A 1 283 ? 12.548 -3.403 -4.837 1.00 76.25 283 GLN A CA 1
ATOM 2261 C C . GLN A 1 283 ? 12.561 -3.790 -6.316 1.00 76.25 283 GLN A C 1
ATOM 2263 O O . GLN A 1 283 ? 11.872 -4.725 -6.721 1.00 76.25 283 GLN A O 1
ATOM 2268 N N . VAL A 1 284 ? 13.335 -3.075 -7.131 1.00 81.06 284 VAL A N 1
ATOM 2269 C CA . VAL A 1 284 ? 13.526 -3.451 -8.536 1.00 81.06 284 VAL A CA 1
ATOM 2270 C C . VAL A 1 284 ? 14.621 -4.511 -8.589 1.00 81.06 284 VAL A C 1
ATOM 2272 O O . VAL A 1 284 ? 15.793 -4.205 -8.393 1.00 81.06 284 VAL A O 1
ATOM 2275 N N . MET A 1 285 ? 14.223 -5.765 -8.818 1.00 77.31 285 MET A N 1
ATOM 2276 C CA . MET A 1 285 ? 15.121 -6.927 -8.773 1.00 77.31 285 MET A CA 1
ATOM 2277 C C . MET A 1 285 ? 16.185 -6.912 -9.877 1.00 77.31 285 MET A C 1
ATOM 2279 O O . MET A 1 285 ? 17.310 -7.362 -9.667 1.00 77.31 285 MET A O 1
ATOM 2283 N N . LYS A 1 286 ? 15.818 -6.442 -11.074 1.00 78.06 286 LYS A N 1
ATOM 2284 C CA . LYS A 1 286 ? 16.652 -6.463 -12.279 1.00 78.06 286 LYS A CA 1
ATOM 2285 C C . LYS A 1 286 ? 16.104 -5.479 -13.316 1.00 78.06 286 LYS A C 1
ATOM 2287 O O . LYS A 1 286 ? 14.893 -5.318 -13.423 1.00 78.06 286 LYS A O 1
ATOM 2292 N N . VAL A 1 287 ? 16.992 -4.895 -14.120 1.00 79.88 287 VAL A N 1
ATOM 2293 C CA . VAL A 1 287 ? 16.663 -4.323 -15.436 1.00 79.88 287 VAL A CA 1
ATOM 2294 C C . VAL A 1 287 ? 17.293 -5.204 -16.514 1.00 79.88 287 VAL A C 1
ATOM 2296 O O . VAL A 1 287 ? 18.343 -5.816 -16.298 1.00 79.88 287 VAL A O 1
ATOM 2299 N N . MET A 1 288 ? 16.611 -5.315 -17.648 1.00 77.94 288 MET A N 1
ATOM 2300 C CA . MET A 1 288 ? 17.135 -5.907 -18.874 1.00 77.94 288 MET A CA 1
ATOM 2301 C C . MET A 1 288 ? 17.079 -4.841 -19.963 1.00 77.94 288 MET A C 1
ATOM 2303 O O . MET A 1 288 ? 16.093 -4.110 -20.050 1.00 77.94 288 MET A O 1
ATOM 2307 N N . GLU A 1 289 ? 18.166 -4.763 -20.722 1.00 69.81 289 GLU A N 1
ATOM 2308 C CA . GLU A 1 289 ? 18.421 -3.851 -21.842 1.00 69.81 289 GLU A CA 1
ATOM 2309 C C . GLU A 1 289 ? 18.493 -4.690 -23.130 1.00 69.81 289 GLU A C 1
ATOM 2311 O O . GLU A 1 289 ? 19.000 -5.837 -23.032 1.00 69.81 289 GLU A O 1
#

Organism: NCBI:txid1074873

Sequence (289 aa):
MRDYLRTARLRWIVDRCFQFKDGDASEWTYEICVGKKVTQFAGNQKAGKTIGKTLFEWGTYKIGHDQLWANGTLTQIYGNGTGGRQTEVFFECLDQYPTVTAIEEVRESELRMWVGASMFCDFRPTNPTPPLLEALLRPLEGWCANFTTTGFWSYEYCHPDSLVQFHKDSSGDVRDPMFLLGTLHKSTPSSTFMWKTHASADFPMLRGKGAGVNTNSRPKFRFLPVQLVDFPSELNRGREEKPQQVLAMELTNGTLCDSADVQRSTRVLFECPDDFATLATHQVMKVME

Secondary structure (DSSP, 8-state):
-HHHHHHHHHHTTTT-EEEEESSTT-SEEEEEETTTEEEEEESS--TT--BTTTEEEEEEE-TT--EE-TTS-EEEEEES-GGG-EEEEEEEE-SSSSEEEEEEEEETTEEEEEEEEGGGS---TT-SSPPPGGGGTGGGTT-EEEEE-SSS-EEEEETTTEEEEEEE-TT--EEEEEEEEEESS---S---SS-SS---SSS-----S-PPP-TTSS-S-S---EEEEEPPGGG-TT-SS--SEEEEEEEB--PBPTTT-PBP-EEEEE---TTHHHH----------

Radius of gyration: 22.47 Å; chains: 1; bounding box: 54×46×66 Å

Foldseek 3Di:
DVVLLQLLLCLLQAQHKAWDAPDPPDQKIWIDRHQFFTKIAGHDDPPPDDDPPGMKTQFTWDPPPWDQDPQLKIWTKGFPIDVGAIEIEIEAEDLWFWHWDDKDPPDPRYIYTYIYAHSSHDQDPPPPDHDDPCSVVLQQQQAKDWDDDPDQWIWIDRPPFFIKIFGADPVRDTDDDIKTLFGPDDPDPDDPDDDDFHQALVRGGDPPHDDHSPNPDTRPDPDFPKDKAADDPVVPPPDPDDDRIWIKHKGWNMHADPPPRGHRIDIDTDDQDPCCSPDVDDDDPDDDD